Protein AF-0000000078791610 (afdb_homodimer)

Solvent-accessible surface area (backbone atoms only — not comparable to full-atom values): 11274 Å² total; per-residue (Å²): 86,74,44,76,53,47,59,89,43,44,63,82,65,31,39,58,53,33,16,40,38,37,37,31,48,94,89,34,65,58,31,56,65,41,44,64,51,52,46,52,49,27,61,30,86,87,28,42,87,61,41,44,36,33,31,35,42,50,89,80,24,53,66,55,35,56,64,69,62,61,79,55,70,22,26,34,38,34,20,51,55,53,38,69,53,36,37,44,47,48,73,70,57,62,69,63,52,48,53,56,53,49,59,74,72,106,86,73,43,78,54,48,62,90,43,45,62,82,66,30,38,58,53,33,16,39,38,39,36,30,47,92,89,36,65,58,30,56,65,41,45,62,50,53,46,51,48,27,60,31,85,88,28,43,86,60,40,44,38,32,32,36,41,50,88,80,24,52,65,54,35,58,64,69,62,60,81,57,70,21,27,34,38,33,21,51,55,53,38,70,52,34,37,43,47,46,72,72,58,63,70,64,51,48,55,57,53,48,59,74,72,105

Structure (mmCIF, N/CA/C/O backbone):
data_AF-0000000078791610-model_v1
#
loop_
_entity.id
_entity.type
_entity.pdbx_description
1 polymer Thioredoxin
#
loop_
_atom_site.group_PDB
_atom_site.id
_atom_site.type_symbol
_atom_site.label_atom_id
_atom_site.label_alt_id
_atom_site.label_comp_id
_atom_site.label_asym_id
_atom_site.label_entity_id
_atom_site.label_seq_id
_atom_site.pdbx_PDB_ins_code
_atom_site.Cartn_x
_atom_site.Cartn_y
_atom_site.Cartn_z
_atom_site.occupancy
_atom_site.B_iso_or_equiv
_atom_site.auth_seq_id
_atom_site.auth_comp_id
_atom_site.auth_asym_id
_atom_site.auth_atom_id
_atom_site.pdbx_PDB_model_num
ATOM 1 N N . MET A 1 1 ? 1.712 18.172 14.32 1 88.25 1 MET A N 1
ATOM 2 C CA . MET A 1 1 ? 0.611 18.828 13.617 1 88.25 1 MET A CA 1
ATOM 3 C C . MET A 1 1 ? 0.368 18.156 12.266 1 88.25 1 MET A C 1
ATOM 5 O O . MET A 1 1 ? 1.305 17.672 11.633 1 88.25 1 MET A O 1
ATOM 9 N N . ILE A 1 2 ? -0.964 18.047 11.906 1 97.38 2 ILE A N 1
ATOM 10 C CA . ILE A 1 2 ? -1.331 17.5 10.609 1 97.38 2 ILE A CA 1
ATOM 11 C C . ILE A 1 2 ? -1.845 18.625 9.703 1 97.38 2 ILE A C 1
ATOM 13 O O . ILE A 1 2 ? -2.828 19.297 10.031 1 97.38 2 ILE A O 1
ATOM 17 N N . LYS A 1 3 ? -1.202 18.891 8.609 1 98 3 LYS A N 1
ATOM 18 C CA . LYS A 1 3 ? -1.559 19.969 7.684 1 98 3 LYS A CA 1
ATOM 19 C C . LYS A 1 3 ? -2.498 19.453 6.59 1 98 3 LYS A C 1
ATOM 21 O O . LYS A 1 3 ? -2.193 18.484 5.906 1 98 3 LYS A O 1
ATOM 26 N N . GLU A 1 4 ? -3.592 20.141 6.438 1 98.25 4 GLU A N 1
ATOM 27 C CA . GLU A 1 4 ? -4.445 19.828 5.289 1 98.25 4 GLU A CA 1
ATOM 28 C C . GLU A 1 4 ? -3.871 20.422 4.004 1 98.25 4 GLU A C 1
ATOM 30 O O . GLU A 1 4 ? -3.506 21.594 3.965 1 98.25 4 GLU A O 1
ATOM 35 N N . ILE A 1 5 ? -3.816 19.625 3.006 1 98.62 5 ILE A N 1
ATOM 36 C CA . ILE A 1 5 ? -3.307 20.094 1.721 1 98.62 5 ILE A CA 1
ATOM 37 C C . ILE A 1 5 ? -4.305 19.766 0.616 1 98.62 5 ILE A C 1
ATOM 39 O O . ILE A 1 5 ? -5.34 19.141 0.873 1 98.62 5 ILE A O 1
ATOM 43 N N . HIS A 1 6 ? -3.988 20.234 -0.658 1 98.62 6 HIS A N 1
ATOM 44 C CA . HIS A 1 6 ? -4.836 20 -1.822 1 98.62 6 HIS A CA 1
ATOM 45 C C . HIS A 1 6 ? -4.02 19.453 -2.994 1 98.62 6 HIS A C 1
ATOM 47 O O . HIS A 1 6 ? -2.789 19.438 -2.941 1 98.62 6 HIS A O 1
ATOM 53 N N . ASP A 1 7 ? -4.723 19.078 -4.004 1 98.5 7 ASP A N 1
ATOM 54 C CA . ASP A 1 7 ? -4.102 18.422 -5.145 1 98.5 7 ASP A CA 1
ATOM 55 C C . ASP A 1 7 ? -2.871 19.188 -5.621 1 98.5 7 ASP A C 1
ATOM 57 O O . ASP A 1 7 ? -1.815 18.594 -5.859 1 98.5 7 ASP A O 1
ATOM 61 N N . GLN A 1 8 ? -2.965 20.422 -5.582 1 98.06 8 GLN A N 1
ATOM 62 C CA . GLN A 1 8 ? -1.914 21.25 -6.184 1 98.06 8 GLN A CA 1
ATOM 63 C C . GLN A 1 8 ? -0.701 21.344 -5.266 1 98.06 8 GLN A C 1
ATOM 65 O O . GLN A 1 8 ? 0.385 21.734 -5.699 1 98.06 8 GLN A O 1
ATOM 70 N N . ASP A 1 9 ? -0.869 21.031 -4.027 1 98.44 9 ASP A N 1
ATOM 71 C CA . ASP A 1 9 ? 0.194 21.156 -3.037 1 98.44 9 ASP A CA 1
ATOM 72 C C . ASP A 1 9 ? 0.947 19.844 -2.859 1 98.44 9 ASP A C 1
ATOM 74 O O . ASP A 1 9 ? 2.002 19.797 -2.221 1 98.44 9 ASP A O 1
ATOM 78 N N . PHE A 1 10 ? 0.503 18.812 -3.402 1 98.56 10 PHE A N 1
ATOM 79 C CA . PHE A 1 10 ? 0.894 17.453 -3.025 1 98.56 10 PHE A CA 1
ATOM 80 C C . PHE A 1 10 ? 2.395 17.266 -3.197 1 98.56 10 PHE A C 1
ATOM 82 O O . PHE A 1 10 ? 3.09 16.891 -2.25 1 98.56 10 PHE A O 1
ATOM 89 N N . ALA A 1 11 ? 2.902 17.484 -4.363 1 97.75 11 ALA A N 1
ATOM 90 C CA . ALA A 1 11 ? 4.32 17.266 -4.641 1 97.75 11 ALA A CA 1
ATOM 91 C C . ALA A 1 11 ? 5.191 18.125 -3.729 1 97.75 11 ALA A C 1
ATOM 93 O O . ALA A 1 11 ? 6.145 17.641 -3.123 1 97.75 11 ALA A O 1
ATOM 94 N N . LYS A 1 12 ? 4.863 19.344 -3.605 1 98.19 12 LYS A N 1
ATOM 95 C CA . LYS A 1 12 ? 5.613 20.281 -2.783 1 98.19 12 LYS A CA 1
ATOM 96 C C . LYS A 1 12 ? 5.688 19.812 -1.335 1 98.19 12 LYS A C 1
ATOM 98 O O . LYS A 1 12 ? 6.738 19.922 -0.698 1 98.19 12 LYS A O 1
ATOM 103 N N . GLU A 1 13 ? 4.594 19.188 -0.89 1 98.38 13 GLU A N 1
ATOM 104 C CA . GLU A 1 13 ? 4.488 18.859 0.527 1 98.38 13 GLU A CA 1
ATOM 105 C C . GLU A 1 13 ? 5.043 17.469 0.811 1 98.38 13 GLU A C 1
ATOM 107 O O . GLU A 1 13 ? 5.32 17.125 1.963 1 98.38 13 GLU A O 1
ATOM 112 N N . THR A 1 14 ? 5.25 16.609 -0.24 1 98.38 14 THR A N 1
ATOM 113 C CA . THR A 1 14 ? 5.484 15.211 0.077 1 98.38 14 THR A CA 1
ATOM 114 C C . THR A 1 14 ? 6.734 14.695 -0.634 1 98.38 14 THR A C 1
ATOM 116 O O . THR A 1 14 ? 7.145 13.555 -0.428 1 98.38 14 THR A O 1
ATOM 119 N N . ASP A 1 15 ? 7.422 15.555 -1.375 1 97.81 15 ASP A N 1
ATOM 120 C CA . ASP A 1 15 ? 8.477 15.023 -2.234 1 97.81 15 ASP A CA 1
ATOM 121 C C . ASP A 1 15 ? 9.844 15.172 -1.576 1 97.81 15 ASP A C 1
ATOM 123 O O . ASP A 1 15 ? 10.859 14.773 -2.154 1 97.81 15 ASP A O 1
ATOM 127 N N . THR A 1 16 ? 9.953 15.758 -0.351 1 97.69 16 THR A N 1
ATOM 128 C CA . THR A 1 16 ? 11.203 15.875 0.39 1 97.69 16 THR A CA 1
ATOM 129 C C . THR A 1 16 ? 11.039 15.359 1.816 1 97.69 16 THR A C 1
ATOM 131 O O . THR A 1 16 ? 10.023 15.617 2.461 1 97.69 16 THR A O 1
ATOM 134 N N . GLY A 1 17 ? 12.039 14.594 2.213 1 97.69 17 GLY A N 1
ATOM 135 C CA . GLY A 1 17 ? 11.945 14.055 3.562 1 97.69 17 GLY A CA 1
ATOM 136 C C . GLY A 1 17 ? 10.93 12.938 3.695 1 97.69 17 GLY A C 1
ATOM 137 O O . GLY A 1 17 ? 10.695 12.188 2.744 1 97.69 17 GLY A O 1
ATOM 138 N N . ILE A 1 18 ? 10.461 12.719 4.918 1 98.06 18 ILE A N 1
ATOM 139 C CA . ILE A 1 18 ? 9.445 11.703 5.176 1 98.06 18 ILE A CA 1
ATOM 140 C C . ILE A 1 18 ? 8.086 12.375 5.352 1 98.06 18 ILE A C 1
ATOM 142 O O . ILE A 1 18 ? 7.961 13.367 6.066 1 98.06 18 ILE A O 1
ATOM 146 N N . ALA A 1 19 ? 7.133 11.859 4.609 1 98.62 19 ALA A N 1
ATOM 147 C CA . ALA A 1 19 ? 5.777 12.391 4.73 1 98.62 19 ALA A CA 1
ATOM 148 C C . ALA A 1 19 ? 4.766 11.266 4.957 1 98.62 19 ALA A C 1
ATOM 150 O O . ALA A 1 19 ? 4.867 10.195 4.355 1 98.62 19 ALA A O 1
ATOM 151 N N . VAL A 1 20 ? 3.873 11.508 5.84 1 98.69 20 VAL A N 1
ATOM 152 C CA . VAL A 1 20 ? 2.67 10.695 5.984 1 98.69 20 VAL A CA 1
ATOM 153 C C . VAL A 1 20 ? 1.475 11.43 5.383 1 98.69 20 VAL A C 1
ATOM 155 O O . VAL A 1 20 ? 1.188 12.57 5.75 1 98.69 20 VAL A O 1
ATOM 158 N N . VAL A 1 21 ? 0.837 10.766 4.43 1 98.69 21 VAL A N 1
ATOM 159 C CA . VAL A 1 21 ? -0.353 11.32 3.791 1 98.69 21 VAL A CA 1
ATOM 160 C C . VAL A 1 21 ? -1.589 10.547 4.246 1 98.69 21 VAL A C 1
ATOM 162 O O . VAL A 1 21 ? -1.66 9.328 4.082 1 98.69 21 VAL A O 1
ATOM 165 N N . ASP A 1 22 ? -2.502 11.273 4.793 1 98.81 22 ASP A N 1
ATOM 166 C CA . ASP A 1 22 ? -3.773 10.727 5.262 1 98.81 22 ASP A CA 1
ATOM 167 C C . ASP A 1 22 ? -4.902 11.047 4.285 1 98.81 22 ASP A C 1
ATOM 169 O O . ASP A 1 22 ? -5.375 12.188 4.23 1 98.81 22 ASP A O 1
ATOM 173 N N . PHE A 1 23 ? -5.289 10.086 3.479 1 98.75 23 PHE A N 1
ATOM 174 C CA . PHE A 1 23 ? -6.488 10.227 2.66 1 98.75 23 PHE A CA 1
ATOM 175 C C . PHE A 1 23 ? -7.742 9.945 3.484 1 98.75 23 PHE A C 1
ATOM 177 O O . PHE A 1 23 ? -7.934 8.828 3.973 1 98.75 23 PHE A O 1
ATOM 184 N N . ARG A 1 24 ? -8.57 10.969 3.553 1 98.44 24 ARG A N 1
ATOM 185 C CA . ARG A 1 24 ? -9.656 10.891 4.523 1 98.44 24 ARG A CA 1
ATOM 186 C C . ARG A 1 24 ? -10.898 11.609 4.012 1 98.44 24 ARG A C 1
ATOM 188 O O . ARG A 1 24 ? -10.898 12.148 2.898 1 98.44 24 ARG A O 1
ATOM 195 N N . ALA A 1 25 ? -11.938 11.461 4.777 1 98.44 25 ALA A N 1
ATOM 196 C CA . ALA A 1 25 ? -13.172 12.227 4.609 1 98.44 25 ALA A CA 1
ATOM 197 C C . ALA A 1 25 ? -13.828 12.5 5.957 1 98.44 25 ALA A C 1
ATOM 199 O O . ALA A 1 25 ? -13.648 11.742 6.914 1 98.44 25 ALA A O 1
ATOM 200 N N . ASP A 1 26 ? -14.617 13.555 5.992 1 96 26 ASP A N 1
ATOM 201 C CA . ASP A 1 26 ? -15.266 13.93 7.246 1 96 26 ASP A CA 1
ATOM 202 C C . ASP A 1 26 ? -16.344 12.922 7.641 1 96 26 ASP A C 1
ATOM 204 O O . ASP A 1 26 ? -16.609 12.727 8.828 1 96 26 ASP A O 1
ATOM 208 N N . TRP A 1 27 ? -16.953 12.297 6.695 1 97.19 27 TRP A N 1
ATOM 209 C CA . TRP A 1 27 ? -18.078 11.398 6.91 1 97.19 27 TRP A CA 1
ATOM 210 C C . TRP A 1 27 ? -17.594 9.969 7.164 1 97.19 27 TRP A C 1
ATOM 212 O O . TRP A 1 27 ? -18.391 9.031 7.16 1 97.19 27 TRP A O 1
ATOM 222 N N . CYS A 1 28 ? -16.406 9.789 7.402 1 97.5 28 CYS A N 1
ATOM 223 C CA . CYS A 1 28 ? -15.844 8.453 7.543 1 97.5 28 CYS A CA 1
ATOM 224 C C . CYS A 1 28 ? -15.461 8.172 8.992 1 97.5 28 CYS A C 1
ATOM 226 O O . CYS A 1 28 ? -14.438 8.664 9.477 1 97.5 28 CYS A O 1
ATOM 228 N N . PRO A 1 29 ? -16.109 7.336 9.742 1 97.56 29 PRO A N 1
ATOM 229 C CA . PRO A 1 29 ? -15.852 7.062 11.156 1 97.56 29 PRO A CA 1
ATOM 230 C C . PRO A 1 29 ? -14.461 6.488 11.406 1 97.56 29 PRO A C 1
ATOM 232 O O . PRO A 1 29 ? -13.75 6.957 12.297 1 97.56 29 PRO A O 1
ATOM 235 N N . PRO A 1 30 ? -14.07 5.461 10.625 1 97.56 30 PRO A N 1
ATOM 236 C CA . PRO A 1 30 ? -12.695 4.992 10.852 1 97.56 30 PRO A CA 1
ATOM 237 C C . PRO A 1 30 ? -11.664 6.098 10.656 1 97.56 30 PRO A C 1
ATOM 239 O O . PRO A 1 30 ? -10.625 6.102 11.328 1 97.56 30 PRO A O 1
ATOM 242 N N . CYS A 1 31 ? -11.844 6.957 9.703 1 98.31 31 CYS A N 1
ATOM 243 C CA . CYS A 1 31 ? -10.953 8.102 9.555 1 98.31 31 CYS A CA 1
ATOM 244 C C . CYS A 1 31 ? -10.875 8.906 10.852 1 98.31 31 CYS A C 1
ATOM 246 O O . CYS A 1 31 ? -9.789 9.305 11.273 1 98.31 31 CYS A O 1
ATOM 248 N N . ARG A 1 32 ? -11.977 9.102 11.375 1 97.44 32 ARG A N 1
ATOM 249 C CA . ARG A 1 32 ? -12.016 9.859 12.617 1 97.44 32 ARG A CA 1
ATOM 250 C C . ARG A 1 32 ? -11.312 9.102 13.742 1 97.44 32 ARG A C 1
ATOM 252 O O . ARG A 1 32 ? -10.688 9.719 14.617 1 97.44 32 ARG A O 1
ATOM 259 N N . MET A 1 33 ? -11.453 7.773 13.727 1 97.31 33 MET A N 1
ATOM 260 C CA . MET A 1 33 ? -10.758 6.941 14.703 1 97.31 33 MET A CA 1
ATOM 261 C C . MET A 1 33 ? -9.25 7.133 14.609 1 97.31 33 MET A C 1
ATOM 263 O O . MET A 1 33 ? -8.539 7.051 15.617 1 97.31 33 MET A O 1
ATOM 267 N N . MET A 1 34 ? -8.773 7.434 13.445 1 98.19 34 MET A N 1
ATOM 268 C CA . MET A 1 34 ? -7.34 7.562 13.219 1 98.19 34 MET A CA 1
ATOM 269 C C . MET A 1 34 ? -6.848 8.945 13.625 1 98.19 34 MET A C 1
ATOM 271 O O . MET A 1 34 ? -5.652 9.148 13.844 1 98.19 34 MET A O 1
ATOM 275 N N . ASP A 1 35 ? -7.734 9.914 13.75 1 98.06 35 ASP A N 1
ATOM 276 C CA . ASP A 1 35 ? -7.355 11.297 14.008 1 98.06 35 ASP A CA 1
ATOM 277 C C . ASP A 1 35 ? -6.469 11.406 15.25 1 98.06 35 ASP A C 1
ATOM 279 O O . ASP A 1 35 ? -5.363 11.953 15.18 1 98.06 35 ASP A O 1
ATOM 283 N N . PRO A 1 36 ? -6.973 10.883 16.375 1 97.94 36 PRO A N 1
ATOM 284 C CA . PRO A 1 36 ? -6.141 11.023 17.562 1 97.94 36 PRO A CA 1
ATOM 285 C C . PRO A 1 36 ? -4.82 10.266 17.453 1 97.94 36 PRO A C 1
ATOM 287 O O . PRO A 1 36 ? -3.811 10.688 18.031 1 97.94 36 PRO A O 1
ATOM 290 N N . ILE A 1 37 ? -4.715 9.18 16.75 1 98.25 37 ILE A N 1
ATOM 291 C CA . ILE A 1 37 ? -3.502 8.398 16.562 1 98.25 37 ILE A CA 1
ATOM 292 C C . ILE A 1 37 ? -2.484 9.203 15.758 1 98.25 37 ILE A C 1
ATOM 294 O O . ILE A 1 37 ? -1.335 9.359 16.172 1 98.25 37 ILE A O 1
ATOM 298 N N . LEU A 1 38 ? -2.941 9.758 14.672 1 98.62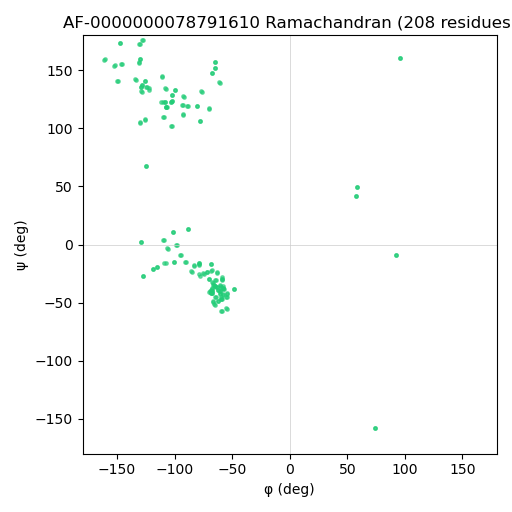 38 LEU A N 1
ATOM 299 C CA . LEU A 1 38 ? -2.043 10.539 13.82 1 98.62 38 LEU A CA 1
ATOM 300 C C . LEU A 1 38 ? -1.597 11.812 14.531 1 98.62 38 LEU A C 1
ATOM 302 O O . LEU A 1 38 ? -0.446 12.234 14.391 1 98.62 38 LEU A O 1
ATOM 306 N N . LYS A 1 39 ? -2.551 12.414 15.273 1 98.38 39 LYS A N 1
ATOM 307 C CA . LYS A 1 39 ? -2.182 13.594 16.062 1 98.38 39 LYS A CA 1
ATOM 308 C C . LYS A 1 39 ? -1.087 13.266 17.062 1 98.38 39 LYS A C 1
ATOM 310 O O . LYS A 1 39 ? -0.092 13.984 17.172 1 98.38 39 LYS A O 1
ATOM 315 N N . SER A 1 40 ? -1.289 12.18 17.75 1 98.31 40 SER A N 1
ATOM 316 C CA . SER A 1 40 ? -0.306 11.758 18.734 1 98.31 40 SER A CA 1
ATOM 317 C C . SER A 1 40 ? 1.054 11.5 18.094 1 98.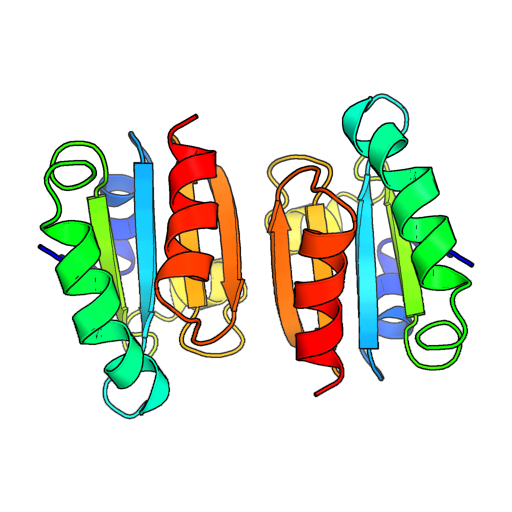31 40 SER A C 1
ATOM 319 O O . SER A 1 40 ? 2.084 11.922 18.625 1 98.31 40 SER A O 1
ATOM 321 N N . LEU A 1 41 ? 1.142 10.883 16.969 1 98.19 41 LEU A N 1
ATOM 322 C CA . LEU A 1 41 ? 2.387 10.594 16.266 1 98.19 41 LEU A CA 1
ATOM 323 C C . LEU A 1 41 ? 3.027 11.883 15.75 1 98.19 41 LEU A C 1
ATOM 325 O O . LEU A 1 41 ? 4.242 12.055 15.852 1 98.19 41 LEU A O 1
ATOM 329 N N . SER A 1 42 ? 2.197 12.781 15.242 1 98.44 42 SER A N 1
ATOM 330 C CA . SER A 1 42 ? 2.713 14.023 14.672 1 98.44 42 SER A CA 1
ATOM 331 C C . SER A 1 42 ? 3.326 14.914 15.742 1 98.44 42 SER A C 1
ATOM 333 O O . SER A 1 42 ? 4.164 15.766 15.445 1 98.44 42 SER A O 1
ATOM 335 N N . GLU A 1 43 ? 2.92 14.695 16.953 1 98.12 43 GLU A N 1
ATOM 336 C CA . GLU A 1 43 ? 3.393 15.539 18.047 1 98.12 43 GLU A CA 1
ATOM 337 C C . GLU A 1 43 ? 4.504 14.844 18.828 1 98.12 43 GLU A C 1
ATOM 339 O O . GLU A 1 43 ? 5.18 15.477 19.656 1 98.12 43 GLU A O 1
ATOM 344 N N . ASP A 1 44 ? 4.641 13.594 18.625 1 97.56 44 ASP A N 1
ATOM 345 C CA . ASP A 1 44 ? 5.66 12.812 19.312 1 97.56 44 ASP A CA 1
ATOM 346 C C . ASP A 1 44 ? 7.062 13.328 19 1 97.56 44 ASP A C 1
ATOM 348 O O . ASP A 1 44 ? 7.375 13.609 17.844 1 97.56 44 ASP A O 1
ATOM 352 N N . ALA A 1 45 ? 7.969 13.406 19.938 1 96.75 45 ALA A N 1
ATOM 353 C CA . ALA A 1 45 ? 9.312 13.969 19.812 1 96.75 45 ALA A CA 1
ATOM 354 C C . ALA A 1 45 ? 10.141 13.172 18.812 1 96.75 45 ALA A C 1
ATOM 356 O O . ALA A 1 45 ? 11.039 13.719 18.172 1 96.75 45 ALA A O 1
ATOM 357 N N . ASN A 1 46 ? 9.789 11.969 18.625 1 96 46 ASN A N 1
ATOM 358 C CA . ASN A 1 46 ? 10.531 11.102 17.719 1 96 46 ASN A CA 1
ATOM 359 C C . ASN A 1 46 ? 10.18 11.383 16.266 1 96 46 ASN A C 1
ATOM 361 O O . ASN A 1 46 ? 10.914 11 15.352 1 96 46 ASN A O 1
ATOM 365 N N . TYR A 1 47 ? 9.039 12.094 16.047 1 97.38 47 TYR A N 1
ATOM 366 C CA . TYR A 1 47 ? 8.555 12.195 14.672 1 97.38 47 TYR A CA 1
ATOM 367 C C . TYR A 1 47 ? 8.312 13.656 14.289 1 97.38 47 TYR A C 1
ATOM 369 O O . TYR A 1 47 ? 8.438 14.023 13.117 1 97.38 47 TYR A O 1
ATOM 377 N N . LYS A 1 48 ? 8.031 14.492 15.242 1 96.81 48 LYS A N 1
ATOM 378 C CA . LYS A 1 48 ? 7.516 15.836 15.008 1 96.81 48 LYS A CA 1
ATOM 379 C C . LYS A 1 48 ? 8.477 16.656 14.148 1 96.81 48 LYS A C 1
ATOM 381 O O . LYS A 1 48 ? 8.039 17.453 13.32 1 96.81 48 LYS A O 1
ATOM 386 N N . ASP A 1 49 ? 9.719 16.391 14.188 1 96.56 49 ASP A N 1
ATOM 387 C CA . ASP A 1 49 ? 10.68 17.188 13.422 1 96.56 49 ASP A CA 1
ATOM 388 C C . ASP A 1 49 ? 11.258 16.375 12.266 1 96.56 49 ASP A C 1
ATOM 390 O O . ASP A 1 49 ? 12.109 16.859 11.523 1 96.56 49 ASP A O 1
ATOM 394 N N . 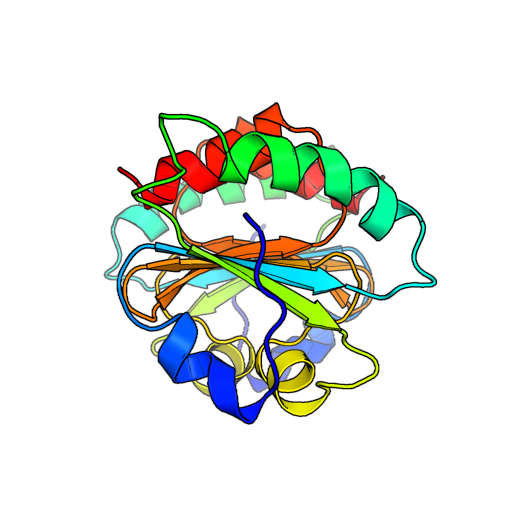LYS A 1 50 ? 10.805 15.195 12.078 1 97.38 50 LYS A N 1
ATOM 395 C CA . LYS A 1 50 ? 11.391 14.297 11.094 1 97.38 50 LYS A CA 1
ATOM 396 C C . LYS A 1 50 ? 10.375 13.914 10.023 1 97.38 50 LYS A C 1
ATOM 398 O O . LYS A 1 50 ? 10.75 13.492 8.93 1 97.38 50 LYS A O 1
ATOM 403 N N . VAL A 1 51 ? 9.117 14.086 10.438 1 98.38 51 VAL A N 1
ATOM 404 C CA . VAL A 1 51 ? 8.062 13.586 9.555 1 98.38 51 VAL A CA 1
ATOM 405 C C . VAL A 1 51 ? 7.035 14.688 9.305 1 98.38 51 VAL A C 1
ATOM 407 O O . VAL A 1 51 ? 6.59 15.352 10.25 1 98.38 51 VAL A O 1
ATOM 410 N N . ASN A 1 52 ? 6.684 14.898 8.039 1 98.62 52 ASN A N 1
ATOM 411 C CA . ASN A 1 52 ? 5.609 15.812 7.664 1 98.62 52 ASN A CA 1
ATOM 412 C C . ASN A 1 52 ? 4.273 15.078 7.547 1 98.62 52 ASN A C 1
ATOM 414 O O . ASN A 1 52 ? 4.105 14.219 6.684 1 98.62 52 ASN A O 1
ATOM 418 N N . PHE A 1 53 ? 3.396 15.391 8.453 1 98.81 53 PHE A N 1
ATOM 419 C CA . PHE A 1 53 ? 2.061 14.812 8.414 1 98.81 53 PHE A CA 1
ATOM 420 C C . PHE A 1 53 ? 1.092 15.727 7.672 1 98.81 53 PHE A C 1
ATOM 422 O O . PHE A 1 53 ? 0.894 16.875 8.062 1 98.81 53 PHE A O 1
ATOM 429 N N . VAL A 1 54 ? 0.512 15.156 6.578 1 98.88 54 VAL A N 1
ATOM 430 C CA . VAL A 1 54 ? -0.46 15.93 5.816 1 98.88 54 VAL A CA 1
ATOM 431 C C . VAL A 1 54 ? -1.727 15.109 5.598 1 98.88 54 VAL A C 1
ATOM 433 O O . VAL A 1 54 ? -1.715 13.883 5.766 1 98.88 54 VAL A O 1
ATOM 436 N N . SER A 1 55 ? -2.791 15.781 5.32 1 98.75 55 SER A N 1
ATOM 437 C CA . SER A 1 55 ? -4.059 15.109 5.055 1 98.75 55 SER A CA 1
ATOM 438 C C . SER A 1 55 ? -4.742 15.68 3.816 1 98.75 55 SER A C 1
ATOM 440 O O . SER A 1 55 ? -4.59 16.859 3.51 1 98.75 55 SER A O 1
ATOM 442 N N . LEU A 1 56 ? -5.344 14.82 3.07 1 98.62 56 LEU A N 1
ATOM 443 C CA . LEU A 1 56 ? -6.164 15.164 1.916 1 98.62 56 LEU A CA 1
ATOM 444 C C . LEU A 1 56 ? -7.582 14.625 2.074 1 98.62 56 LEU A C 1
ATOM 446 O O . LEU A 1 56 ? -7.766 13.461 2.453 1 98.62 56 LEU A O 1
ATOM 450 N N . ASN A 1 57 ? -8.586 15.484 1.795 1 98.69 57 ASN A N 1
ATOM 451 C CA . ASN A 1 57 ? -9.977 15.039 1.731 1 98.69 57 ASN A CA 1
ATOM 452 C C . ASN A 1 57 ? -10.344 14.555 0.333 1 98.69 57 ASN A C 1
ATOM 454 O O . ASN A 1 57 ? -10.297 15.328 -0.628 1 98.69 57 ASN A O 1
ATOM 458 N N . VAL A 1 58 ? -10.719 13.297 0.286 1 98.12 58 VAL A N 1
ATOM 459 C CA . VAL A 1 58 ? -10.914 12.672 -1.02 1 98.12 58 VAL A CA 1
ATOM 460 C C . VAL A 1 58 ? -12.125 13.281 -1.715 1 98.12 58 VAL A C 1
ATOM 462 O O . VAL A 1 58 ? -12.281 13.156 -2.932 1 98.12 58 VAL A O 1
ATOM 465 N N . ASP A 1 59 ? -13.016 13.984 -0.981 1 97.94 59 ASP A N 1
ATOM 466 C CA . ASP A 1 59 ? -14.156 14.664 -1.583 1 97.94 59 ASP A CA 1
ATOM 467 C C . ASP A 1 59 ? -13.711 15.898 -2.365 1 97.94 59 ASP A C 1
ATOM 469 O O . ASP A 1 59 ? -14.391 16.328 -3.303 1 97.94 59 ASP A O 1
ATOM 473 N N . ASN A 1 60 ? -12.594 16.438 -2.0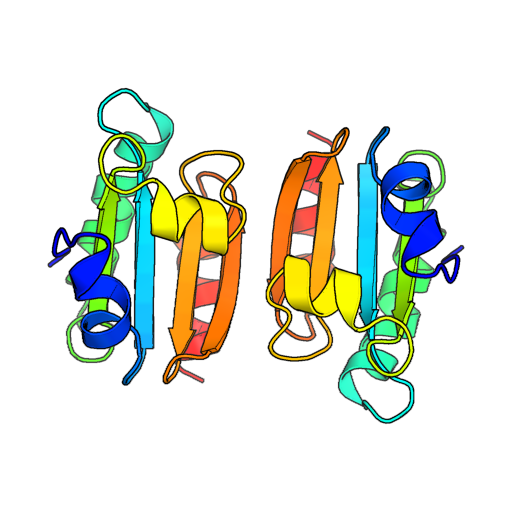41 1 97.69 60 ASN A N 1
ATOM 474 C CA . ASN A 1 60 ? -12.141 17.688 -2.617 1 97.69 60 ASN A CA 1
ATOM 475 C C . ASN A 1 60 ? -10.875 17.5 -3.455 1 97.69 60 ASN A C 1
ATOM 477 O O . ASN A 1 60 ? -10.492 18.391 -4.223 1 97.69 60 ASN A O 1
ATOM 481 N N . ASP A 1 61 ? -10.18 16.453 -3.266 1 97.94 61 ASP A N 1
ATOM 482 C CA . ASP A 1 61 ? -8.883 16.203 -3.9 1 97.94 61 ASP A CA 1
ATOM 483 C C . ASP A 1 61 ? -8.883 14.875 -4.645 1 97.94 61 ASP A C 1
ATOM 485 O O . ASP A 1 61 ? -8.078 13.984 -4.336 1 97.94 61 ASP A O 1
ATOM 489 N N . LYS A 1 62 ? -9.648 14.719 -5.738 1 97.31 62 LYS A N 1
ATOM 490 C CA . LYS A 1 62 ? -9.914 13.477 -6.453 1 97.31 62 LYS A CA 1
ATOM 491 C C . LYS A 1 62 ? -8.734 13.086 -7.34 1 97.31 62 LYS A C 1
ATOM 493 O O . LYS A 1 62 ? -8.508 11.906 -7.598 1 97.31 62 LYS A O 1
ATOM 498 N N . GLU A 1 63 ? -7.996 14.117 -7.754 1 97.88 63 GLU A N 1
ATOM 499 C CA . GLU A 1 63 ? -6.902 13.844 -8.68 1 97.88 63 GLU A CA 1
ATOM 500 C C . GLU A 1 63 ? -5.824 12.984 -8.023 1 97.88 63 GLU A C 1
ATOM 502 O O . GLU A 1 63 ? -5.445 11.938 -8.547 1 97.88 63 GLU A O 1
ATOM 507 N N . ILE A 1 64 ? -5.352 13.398 -6.883 1 97.06 64 ILE A N 1
ATOM 508 C CA . ILE A 1 64 ? -4.293 12.68 -6.18 1 97.06 64 ILE A CA 1
ATOM 509 C C . ILE A 1 64 ? -4.816 11.328 -5.691 1 97.06 64 ILE A C 1
ATOM 511 O O . ILE A 1 64 ? -4.113 10.32 -5.758 1 97.06 64 ILE A O 1
ATOM 515 N N . ALA A 1 65 ? -6.086 11.289 -5.195 1 96.56 65 ALA A N 1
ATOM 516 C CA . ALA A 1 65 ? -6.684 10.031 -4.758 1 96.56 65 ALA A CA 1
ATOM 517 C C . ALA A 1 65 ? -6.711 9.008 -5.895 1 96.56 65 ALA A C 1
ATOM 519 O O . ALA A 1 65 ? -6.391 7.84 -5.695 1 96.56 65 ALA A O 1
ATOM 520 N N . SER A 1 66 ? -7.078 9.484 -7.078 1 95.12 66 SER A N 1
ATOM 521 C CA . SER A 1 66 ? -7.129 8.625 -8.25 1 95.12 66 SER A CA 1
ATOM 522 C C . SER A 1 66 ? -5.73 8.172 -8.664 1 95.12 66 SER A C 1
ATOM 524 O O . SER A 1 66 ? -5.52 7 -8.984 1 95.12 66 SER A O 1
ATOM 526 N N . GLN A 1 67 ? -4.809 9.094 -8.617 1 93.88 67 GLN A N 1
ATOM 527 C CA . GLN A 1 67 ? -3.432 8.805 -9.008 1 93.88 67 GLN A CA 1
ATOM 528 C C . GLN A 1 67 ? -2.854 7.656 -8.188 1 93.88 67 GLN A C 1
ATOM 530 O O . GLN A 1 67 ? -2.127 6.809 -8.711 1 93.88 67 GLN A O 1
ATOM 535 N N . PHE A 1 68 ? -3.176 7.598 -6.93 1 94 68 PHE A N 1
ATOM 536 C CA . PHE A 1 68 ? -2.592 6.598 -6.043 1 94 68 PHE A CA 1
ATOM 537 C C . PHE A 1 68 ? -3.566 5.453 -5.805 1 94 68 PHE A C 1
ATOM 539 O O . PHE A 1 68 ? -3.369 4.641 -4.898 1 94 68 PHE A O 1
ATOM 546 N N . GLN A 1 69 ? -4.621 5.43 -6.555 1 90.75 69 GLN A N 1
ATOM 547 C CA . GLN A 1 69 ? -5.574 4.328 -6.539 1 90.75 69 GLN A CA 1
ATOM 548 C C . GLN A 1 69 ? -6.156 4.121 -5.141 1 90.75 69 GLN A C 1
ATOM 550 O O . GLN A 1 69 ? -6.207 2.996 -4.641 1 90.75 69 GLN A O 1
ATOM 555 N N . VAL A 1 70 ? -6.605 5.215 -4.594 1 94.19 70 VAL A N 1
ATOM 556 C CA . VAL A 1 70 ? -7.273 5.141 -3.299 1 94.19 70 VAL A CA 1
ATOM 557 C C . VAL A 1 70 ? -8.703 4.625 -3.482 1 94.19 70 VAL A C 1
ATOM 559 O O . VAL A 1 70 ? -9.57 5.348 -3.98 1 94.19 70 VAL A O 1
ATOM 562 N N . GLN A 1 71 ? -8.953 3.398 -3.107 1 91.31 71 GLN A N 1
ATOM 563 C CA . GLN A 1 71 ? -10.234 2.744 -3.357 1 91.31 71 GLN A CA 1
ATOM 564 C C . GLN A 1 71 ? -11.055 2.633 -2.076 1 91.31 71 GLN A C 1
ATOM 566 O O . GLN A 1 71 ? -12.211 2.197 -2.107 1 91.31 71 GLN A O 1
ATOM 571 N N . GLY A 1 72 ? -10.508 3.033 -1.007 1 93.19 72 GLY A N 1
ATOM 572 C CA . GLY A 1 72 ? -11.133 3.08 0.307 1 93.19 72 GLY A CA 1
ATOM 573 C C . GLY A 1 72 ? -10.422 4.008 1.271 1 93.19 72 GLY A C 1
ATOM 574 O O . GLY A 1 72 ? -9.258 4.371 1.053 1 93.19 72 GLY A O 1
ATOM 575 N N . ILE A 1 73 ? -11.133 4.414 2.277 1 96.25 73 ILE A N 1
ATOM 576 C CA . ILE A 1 73 ? -10.516 5.285 3.273 1 96.25 73 ILE A CA 1
ATOM 577 C C . ILE A 1 73 ? -10.805 4.754 4.676 1 96.25 73 ILE A C 1
ATOM 579 O O . ILE A 1 73 ? -11.805 4.066 4.891 1 96.25 73 ILE A O 1
ATOM 583 N N . PRO A 1 74 ? -9.969 5.117 5.609 1 98.06 74 PRO A N 1
ATOM 584 C CA . PRO A 1 74 ? -8.734 5.875 5.406 1 98.06 74 PRO A CA 1
ATOM 585 C C . PRO A 1 74 ? -7.676 5.09 4.633 1 98.06 74 PRO A C 1
ATOM 587 O O . PRO A 1 74 ? -7.66 3.855 4.684 1 98.06 74 PRO A O 1
ATOM 590 N N . THR A 1 75 ? -6.852 5.723 3.846 1 97.5 75 THR A N 1
ATOM 591 C CA . THR A 1 75 ? -5.625 5.238 3.215 1 97.5 75 THR A CA 1
ATOM 592 C C . THR A 1 75 ? -4.449 6.148 3.555 1 97.5 75 THR A C 1
ATOM 594 O O . THR A 1 75 ? -4.598 7.367 3.617 1 97.5 75 THR A O 1
ATOM 597 N N . PHE A 1 76 ? -3.328 5.543 3.781 1 97.75 76 PHE A N 1
ATOM 598 C CA . PHE A 1 76 ? -2.139 6.305 4.148 1 97.75 76 PHE A CA 1
ATOM 599 C C . PHE A 1 76 ? -0.989 6 3.195 1 97.75 76 PHE A C 1
ATOM 601 O O . PHE A 1 76 ? -0.744 4.84 2.857 1 97.75 76 PHE A O 1
ATOM 608 N N . LEU A 1 77 ? -0.351 7.035 2.812 1 97.19 77 LEU A N 1
ATOM 609 C CA . LEU A 1 77 ? 0.951 6.898 2.168 1 97.19 77 LEU A CA 1
ATOM 610 C C . LEU A 1 77 ? 2.068 7.359 3.096 1 97.19 77 LEU A C 1
ATOM 612 O O . LEU A 1 77 ? 1.928 8.367 3.793 1 97.19 77 LEU A O 1
ATOM 616 N N . ILE A 1 78 ? 3.098 6.582 3.17 1 96.69 78 ILE A N 1
ATOM 617 C CA . ILE A 1 78 ? 4.363 7.078 3.695 1 96.69 78 ILE A CA 1
ATOM 618 C C . ILE A 1 78 ? 5.367 7.242 2.557 1 96.69 78 ILE A C 1
ATOM 620 O O . ILE A 1 78 ? 5.641 6.293 1.819 1 96.69 78 ILE A O 1
ATOM 624 N N . LYS A 1 79 ? 5.77 8.438 2.383 1 96.81 79 LYS A N 1
ATOM 625 C CA . LYS A 1 79 ? 6.727 8.758 1.331 1 96.81 79 LYS A CA 1
ATOM 626 C C . LYS A 1 79 ? 8.078 9.156 1.921 1 96.81 79 LYS A C 1
ATOM 628 O O . LYS A 1 79 ? 8.141 9.773 2.99 1 96.81 79 LYS A O 1
ATOM 633 N N . LYS A 1 80 ? 9.133 8.812 1.289 1 96.5 80 LYS A N 1
ATOM 634 C CA . LYS A 1 80 ? 10.5 9.242 1.563 1 96.5 80 LYS A CA 1
ATOM 635 C C . LYS A 1 80 ? 11.156 9.828 0.312 1 96.5 80 LYS A C 1
ATOM 637 O O . LYS A 1 80 ? 11.398 9.102 -0.658 1 96.5 80 LYS A O 1
ATOM 642 N N . ASP A 1 81 ? 11.305 11.117 0.331 1 96.5 81 ASP A N 1
ATOM 643 C CA . ASP A 1 81 ? 11.914 11.828 -0.788 1 96.5 81 ASP A CA 1
ATOM 644 C C . ASP A 1 81 ? 11.156 11.562 -2.088 1 96.5 81 ASP A C 1
ATOM 646 O O . ASP A 1 81 ? 11.766 11.227 -3.107 1 96.5 81 ASP A O 1
ATOM 650 N N . GLY A 1 82 ? 9.867 11.578 -1.919 1 95.12 82 GLY A N 1
ATOM 651 C CA . GLY A 1 82 ? 9 11.531 -3.082 1 95.12 82 GLY A CA 1
ATOM 652 C C . GLY A 1 82 ? 8.586 10.117 -3.457 1 95.12 82 GLY A C 1
ATOM 653 O O . GLY A 1 82 ? 7.691 9.93 -4.285 1 95.12 82 GLY A O 1
ATOM 654 N N . GLN A 1 83 ? 9.195 9.094 -2.82 1 92.94 83 GLN A N 1
ATOM 655 C CA . GLN A 1 83 ? 8.891 7.703 -3.139 1 92.94 83 GLN A CA 1
ATOM 656 C C . GLN A 1 83 ? 7.926 7.105 -2.121 1 92.94 83 GLN A C 1
ATOM 658 O O . GLN A 1 83 ? 8.094 7.293 -0.914 1 92.94 83 GLN A O 1
ATOM 663 N N . VAL A 1 84 ? 6.914 6.43 -2.648 1 93.56 84 VAL A N 1
ATOM 664 C CA . VAL A 1 84 ? 6.008 5.715 -1.755 1 93.56 84 VAL A CA 1
ATOM 665 C C . VAL A 1 84 ? 6.723 4.512 -1.145 1 93.56 84 VAL A C 1
ATOM 667 O O . VAL A 1 84 ? 7.125 3.594 -1.859 1 93.56 84 VAL A O 1
ATOM 670 N N . VAL A 1 85 ? 6.879 4.527 0.149 1 92.25 85 VAL A N 1
ATOM 671 C CA . VAL A 1 85 ? 7.57 3.422 0.799 1 92.25 85 VAL A CA 1
ATOM 672 C C . VAL A 1 85 ? 6.57 2.561 1.564 1 92.25 85 VAL A C 1
ATOM 674 O O . VAL A 1 85 ? 6.891 1.441 1.972 1 92.25 85 VAL A O 1
ATOM 677 N N . SER A 1 86 ? 5.336 3.117 1.792 1 91.44 86 SER A N 1
ATOM 678 C CA . SER A 1 86 ? 4.23 2.35 2.352 1 91.44 86 SER A CA 1
ATOM 679 C C . SER A 1 86 ? 2.887 2.873 1.853 1 91.44 86 SER A C 1
ATOM 681 O O . SER A 1 86 ? 2.717 4.082 1.665 1 91.44 86 SER A O 1
ATOM 683 N N . HIS A 1 87 ? 2.01 2.035 1.577 1 92.81 87 HIS A N 1
ATOM 684 C CA . HIS A 1 87 ? 0.616 2.275 1.219 1 92.81 87 HIS A CA 1
ATOM 685 C C . HIS A 1 87 ? -0.324 1.405 2.045 1 92.81 87 HIS A C 1
ATOM 687 O O . HIS A 1 87 ? -0.412 0.195 1.825 1 92.81 87 HIS A O 1
ATOM 693 N N . LEU A 1 88 ? -0.962 2.059 3.012 1 92 88 LEU A N 1
ATOM 694 C CA . LEU A 1 88 ? -1.76 1.356 4.012 1 92 88 LEU A CA 1
ATOM 695 C C . LEU A 1 88 ? -3.246 1.634 3.812 1 92 88 LEU A C 1
ATOM 697 O O . LEU A 1 88 ? -3.678 2.789 3.857 1 92 88 LEU A O 1
ATOM 701 N N . VAL A 1 89 ? -3.982 0.599 3.639 1 93 89 VAL A N 1
ATOM 702 C CA . VAL A 1 89 ? -5.418 0.764 3.445 1 93 89 VAL A CA 1
ATOM 703 C C . VAL A 1 89 ? -6.156 0.425 4.738 1 93 89 VAL A C 1
ATOM 705 O O . VAL A 1 89 ? -5.93 -0.632 5.332 1 93 89 VAL A O 1
ATOM 708 N N . GLY A 1 90 ? -6.941 1.35 5.234 1 93.5 90 GLY A N 1
ATOM 709 C CA . GLY A 1 90 ? -7.809 1.086 6.375 1 93.5 90 GLY A CA 1
ATOM 710 C C . GLY A 1 90 ? -7.199 1.515 7.695 1 93.5 90 GLY A C 1
ATOM 711 O O . GLY A 1 90 ? -5.98 1.674 7.801 1 93.5 90 GLY A O 1
ATOM 712 N N . ALA A 1 91 ? -8.039 1.662 8.633 1 95.12 91 ALA A N 1
ATOM 713 C CA . ALA A 1 91 ? -7.598 2.018 9.977 1 95.12 91 ALA A CA 1
ATOM 714 C C . ALA A 1 91 ? -6.754 0.904 10.594 1 95.12 91 ALA A C 1
ATOM 716 O O . ALA A 1 91 ? -6.863 -0.257 10.188 1 95.12 91 ALA A O 1
ATOM 717 N N . ARG A 1 92 ? -5.867 1.301 11.469 1 93.25 92 ARG A N 1
ATOM 718 C CA . ARG A 1 92 ? -4.988 0.366 12.164 1 93.25 92 ARG A CA 1
ATOM 719 C C . ARG A 1 92 ? -4.582 0.909 13.531 1 93.25 92 ARG A C 1
ATOM 721 O O . ARG A 1 92 ? -4.59 2.121 13.75 1 93.25 92 ARG A O 1
ATOM 728 N N . PRO A 1 93 ? -4.266 -0.061 14.414 1 95 93 PRO A N 1
ATOM 729 C CA . PRO A 1 93 ? -3.822 0.408 15.734 1 95 93 PRO A CA 1
ATOM 730 C C . PRO A 1 93 ? -2.5 1.171 15.672 1 95 93 PRO A C 1
ATOM 732 O O . PRO A 1 93 ? -1.722 0.992 14.734 1 95 93 PRO A O 1
ATOM 735 N N . LYS A 1 94 ? -2.295 2.002 16.688 1 96.81 94 LYS A N 1
ATOM 736 C CA . LYS A 1 94 ? -1.134 2.885 16.734 1 96.81 94 LYS A CA 1
ATOM 737 C C . LYS A 1 94 ? 0.164 2.096 16.578 1 96.81 94 LYS A C 1
ATOM 739 O O . LYS A 1 94 ? 1.029 2.457 15.781 1 96.81 94 LYS A O 1
ATOM 744 N N . PRO A 1 95 ? 0.317 0.91 17.234 1 95.5 95 PRO A N 1
ATOM 745 C CA . PRO A 1 95 ? 1.593 0.201 17.094 1 95.5 95 PRO A CA 1
ATOM 746 C C . PRO A 1 95 ? 1.854 -0.292 15.68 1 95.5 95 PRO A C 1
ATOM 748 O O . PRO A 1 95 ? 2.992 -0.25 15.203 1 95.5 95 PRO A O 1
ATOM 751 N N . ALA A 1 96 ? 0.817 -0.661 15.039 1 90.81 96 ALA A N 1
ATOM 752 C CA . ALA A 1 96 ? 0.971 -1.145 13.672 1 90.81 96 ALA A CA 1
ATOM 753 C C . ALA A 1 96 ? 1.346 -0.007 12.727 1 90.81 96 ALA A C 1
ATOM 755 O O . ALA A 1 96 ? 2.201 -0.173 11.852 1 90.81 96 ALA A O 1
ATOM 756 N N . PHE A 1 97 ? 0.734 1.148 12.914 1 95.12 97 PHE A N 1
ATOM 757 C CA . PHE A 1 97 ? 1.065 2.316 12.109 1 95.12 97 PHE A CA 1
ATOM 758 C C . PHE A 1 97 ? 2.502 2.758 12.359 1 95.12 97 PHE A C 1
ATOM 760 O O . PHE A 1 97 ? 3.248 3.025 11.414 1 95.12 97 PHE A O 1
ATOM 767 N N . GLU A 1 98 ? 2.816 2.777 13.594 1 95.25 98 GLU A N 1
ATOM 768 C CA . GLU A 1 98 ? 4.141 3.242 14 1 95.25 98 GLU A CA 1
ATOM 769 C C . GLU A 1 98 ? 5.234 2.332 13.453 1 95.25 98 GLU A C 1
ATOM 771 O O . GLU A 1 98 ? 6.316 2.803 13.086 1 95.25 98 GLU A O 1
ATOM 776 N N . ALA A 1 99 ? 5.004 1.08 13.391 1 91.38 99 ALA A N 1
ATOM 777 C CA . ALA A 1 99 ? 5.98 0.145 12.844 1 91.38 99 ALA A CA 1
ATOM 778 C C . ALA A 1 99 ? 6.289 0.471 11.383 1 91.38 99 ALA A C 1
ATOM 780 O O . ALA A 1 99 ? 7.449 0.433 10.961 1 91.38 99 ALA A O 1
ATOM 781 N N . GLU A 1 100 ? 5.273 0.824 10.648 1 91.81 100 GLU A N 1
ATOM 782 C CA . GLU A 1 100 ? 5.461 1.209 9.25 1 91.81 100 GLU A CA 1
ATOM 783 C C . GLU A 1 100 ? 6.219 2.529 9.141 1 91.81 100 GLU A C 1
ATOM 785 O O . GLU A 1 100 ? 7.09 2.682 8.281 1 91.81 100 GLU A O 1
ATOM 790 N N . LEU A 1 101 ? 5.836 3.428 10.016 1 95.25 101 LEU A N 1
ATOM 791 C CA . LEU A 1 101 ? 6.496 4.727 10.031 1 95.25 101 LEU A CA 1
ATOM 792 C C . LEU A 1 101 ? 7.98 4.578 10.352 1 95.25 101 LEU A C 1
ATOM 794 O O . LEU A 1 101 ? 8.82 5.207 9.711 1 95.25 101 LEU A O 1
ATOM 798 N N . GLN A 1 102 ? 8.281 3.721 11.227 1 93.38 102 GLN A N 1
ATOM 799 C CA . GLN A 1 102 ? 9.664 3.506 11.648 1 93.38 102 GLN A CA 1
ATOM 800 C C . GLN A 1 102 ? 10.5 2.916 10.516 1 93.38 102 GLN A C 1
ATOM 802 O O . GLN A 1 102 ? 11.688 3.223 10.391 1 93.38 102 GLN A O 1
ATOM 807 N N . LYS A 1 103 ? 9.898 2.148 9.727 1 88.69 103 LYS A N 1
ATOM 808 C CA . LYS A 1 103 ? 10.602 1.592 8.578 1 88.69 103 LYS A CA 1
ATOM 809 C C . LYS A 1 103 ? 11.109 2.695 7.656 1 88.69 103 LYS A C 1
ATOM 811 O O . LYS A 1 103 ? 12.172 2.562 7.043 1 88.69 103 LYS A O 1
ATOM 816 N N . ALA A 1 104 ? 10.344 3.758 7.543 1 91.25 104 ALA A N 1
ATOM 817 C CA . ALA A 1 104 ? 10.695 4.867 6.664 1 91.25 104 ALA A CA 1
ATOM 818 C C . ALA A 1 104 ? 11.836 5.695 7.262 1 91.25 104 ALA A C 1
ATOM 820 O O . ALA A 1 104 ? 12.531 6.418 6.543 1 91.25 104 ALA A O 1
ATOM 821 N N . LEU A 1 105 ? 11.898 5.613 8.531 1 93.06 105 LEU A N 1
ATOM 822 C CA . LEU A 1 105 ? 12.914 6.402 9.227 1 93.06 105 LEU A CA 1
ATOM 823 C C . LEU A 1 105 ? 14.25 5.668 9.258 1 93.06 105 LEU A C 1
ATOM 825 O O . LEU A 1 105 ? 15.289 6.281 9.492 1 93.06 105 LEU A O 1
ATOM 829 N N . ASP A 1 106 ? 14.18 4.277 9.125 1 82.69 106 ASP A N 1
ATOM 830 C CA . ASP A 1 106 ? 15.398 3.479 9.109 1 82.69 106 ASP A CA 1
ATOM 831 C C . ASP A 1 106 ? 16.109 3.594 7.766 1 82.69 106 ASP A C 1
ATOM 833 O O . ASP A 1 106 ? 17.344 3.699 7.719 1 82.69 106 ASP A O 1
ATOM 837 N N . MET B 1 1 ? 0.682 -22.391 -4.5 1 88.19 1 MET B N 1
ATOM 838 C CA . MET B 1 1 ? 1.381 -22.125 -5.75 1 88.19 1 MET B CA 1
ATOM 839 C C . MET B 1 1 ? 1.273 -20.641 -6.125 1 88.19 1 MET B C 1
ATOM 841 O O . MET B 1 1 ? 0.267 -20 -5.836 1 88.19 1 MET B O 1
ATOM 845 N N . ILE B 1 2 ? 2.416 -20.094 -6.672 1 97.38 2 ILE B N 1
ATOM 846 C CA . ILE B 1 2 ? 2.422 -18.719 -7.148 1 97.38 2 ILE B CA 1
ATOM 847 C C . ILE B 1 2 ? 2.434 -18.703 -8.672 1 97.38 2 ILE B C 1
ATOM 849 O O . ILE B 1 2 ? 3.355 -19.234 -9.305 1 97.38 2 ILE B O 1
ATOM 853 N N . LYS B 1 3 ? 1.438 -18.156 -9.305 1 98 3 LYS B N 1
ATOM 854 C CA . LYS B 1 3 ? 1.307 -18.109 -10.758 1 98 3 LYS B CA 1
ATOM 855 C C . LYS B 1 3 ? 1.902 -16.828 -11.32 1 98 3 LYS B C 1
ATOM 857 O O . LYS B 1 3 ? 1.535 -15.727 -10.906 1 98 3 LYS B O 1
ATOM 862 N N . GLU B 1 4 ? 2.787 -16.984 -12.273 1 98.25 4 GLU B N 1
ATOM 863 C CA . GLU B 1 4 ? 3.254 -15.805 -12.992 1 98.25 4 GLU B CA 1
ATOM 864 C C . GLU B 1 4 ? 2.213 -15.328 -14 1 98.25 4 GLU B C 1
ATOM 866 O O . GLU B 1 4 ? 1.683 -16.125 -14.781 1 98.25 4 GLU B O 1
ATOM 871 N N . ILE B 1 5 ? 1.947 -14.07 -13.969 1 98.62 5 ILE B N 1
ATOM 872 C CA . ILE B 1 5 ? 0.983 -13.508 -14.906 1 98.62 5 ILE B CA 1
ATOM 873 C C . ILE B 1 5 ? 1.605 -12.312 -15.633 1 98.62 5 ILE B C 1
ATOM 875 O O . ILE B 1 5 ? 2.748 -11.938 -15.352 1 98.62 5 ILE B O 1
ATOM 879 N N . HIS B 1 6 ? 0.814 -11.727 -16.625 1 98.62 6 HIS B N 1
ATOM 880 C CA . HIS B 1 6 ? 1.261 -10.578 -17.391 1 98.62 6 HIS B CA 1
ATOM 881 C C . HIS B 1 6 ? 0.204 -9.477 -17.422 1 98.62 6 HIS B C 1
ATOM 883 O O . HIS B 1 6 ? -0.923 -9.688 -16.969 1 98.62 6 HIS B O 1
ATOM 889 N N . ASP B 1 7 ? 0.585 -8.375 -17.953 1 98.5 7 ASP B N 1
ATOM 890 C CA . ASP B 1 7 ? -0.265 -7.188 -17.922 1 98.5 7 ASP B CA 1
ATOM 891 C C . ASP B 1 7 ? -1.686 -7.52 -18.375 1 98.5 7 ASP B C 1
ATOM 893 O O . ASP B 1 7 ? -2.656 -7.121 -17.734 1 98.5 7 ASP B O 1
ATOM 897 N N . GLN B 1 8 ? -1.774 -8.344 -19.312 1 98.06 8 GLN B N 1
ATOM 898 C CA . GLN B 1 8 ? -3.076 -8.586 -19.922 1 98.06 8 GLN B CA 1
ATOM 899 C C . GLN B 1 8 ? -3.924 -9.523 -19.062 1 98.06 8 GLN B C 1
ATOM 901 O O . GLN B 1 8 ? -5.137 -9.617 -19.266 1 98.06 8 GLN B O 1
ATOM 906 N N . ASP B 1 9 ? -3.32 -1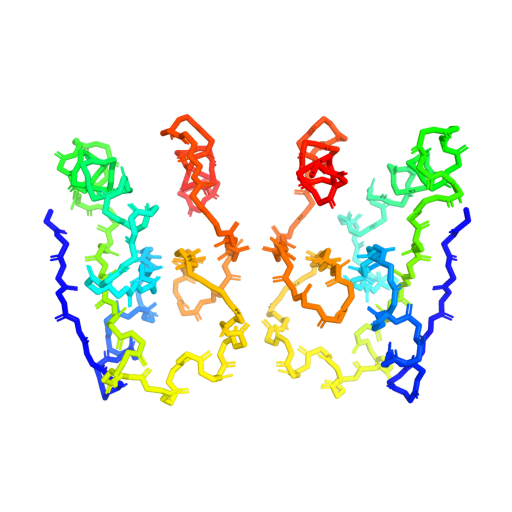0.203 -18.156 1 98.44 9 ASP B N 1
ATOM 907 C CA . ASP B 1 9 ? -4.008 -11.195 -17.328 1 98.44 9 ASP B CA 1
ATOM 908 C C . ASP B 1 9 ? -4.449 -10.586 -16 1 98.44 9 ASP B C 1
ATOM 910 O O . ASP B 1 9 ? -5.223 -11.195 -15.258 1 98.44 9 ASP B O 1
ATOM 914 N N . PHE B 1 10 ? -4.055 -9.445 -15.703 1 98.56 10 PHE B N 1
ATOM 915 C CA . PHE B 1 10 ? -4.094 -8.898 -14.352 1 98.56 10 PHE B CA 1
ATOM 916 C C . PHE B 1 10 ? -5.52 -8.875 -13.82 1 98.56 10 PHE B C 1
ATOM 918 O O . PHE B 1 10 ? -5.805 -9.445 -12.758 1 98.56 10 PHE B O 1
ATOM 925 N N . ALA B 1 11 ? -6.406 -8.234 -14.508 1 97.75 11 ALA B N 1
ATOM 926 C CA . ALA B 1 11 ? -7.785 -8.109 -14.047 1 97.75 11 ALA B CA 1
ATOM 927 C C . ALA B 1 11 ? -8.438 -9.477 -13.867 1 97.75 11 ALA B C 1
ATOM 929 O O . ALA B 1 11 ? -9.055 -9.742 -12.828 1 97.75 11 ALA B O 1
ATOM 930 N N . LYS B 1 12 ? -8.258 -10.312 -14.789 1 98.12 12 LYS B N 1
ATOM 931 C CA . LYS B 1 12 ? -8.836 -11.648 -14.766 1 98.12 12 LYS B CA 1
ATOM 932 C C . LYS B 1 12 ? -8.367 -12.43 -13.539 1 98.12 12 LYS B C 1
ATOM 934 O O . LYS B 1 12 ? -9.156 -13.125 -12.898 1 98.12 12 LYS B O 1
ATOM 939 N N . GLU B 1 13 ? -7.113 -12.188 -13.188 1 98.38 13 GLU B N 1
ATOM 940 C CA . GLU B 1 13 ? -6.5 -13 -12.141 1 98.38 13 GLU B CA 1
ATOM 941 C C . GLU B 1 13 ? -6.715 -12.383 -10.758 1 98.38 13 GLU B C 1
ATOM 943 O O . GLU B 1 13 ? -6.539 -13.055 -9.742 1 98.38 13 GLU B O 1
ATOM 948 N N . THR B 1 14 ? -7.121 -11.078 -10.672 1 98.38 14 THR B N 1
ATOM 949 C CA . THR B 1 14 ? -7.023 -10.43 -9.367 1 98.38 14 THR B CA 1
ATOM 950 C C . THR B 1 14 ? -8.344 -9.758 -9 1 98.38 14 THR B C 1
ATOM 952 O O . THR B 1 14 ? -8.484 -9.227 -7.898 1 98.38 14 THR B O 1
ATOM 955 N N . ASP B 1 15 ? -9.359 -9.875 -9.844 1 97.81 15 ASP B N 1
ATOM 956 C CA . ASP B 1 15 ? -10.539 -9.055 -9.609 1 97.81 15 ASP B CA 1
ATOM 957 C C . ASP B 1 15 ? -11.625 -9.852 -8.891 1 97.81 15 ASP B C 1
ATOM 959 O O . ASP B 1 15 ? -12.711 -9.328 -8.609 1 97.81 15 ASP B O 1
ATOM 963 N N . THR B 1 16 ? -11.422 -11.164 -8.57 1 97.69 16 THR B N 1
ATOM 964 C CA . THR B 1 16 ? -12.367 -11.984 -7.816 1 97.69 16 THR B CA 1
ATOM 965 C C . THR B 1 16 ? -11.672 -12.68 -6.652 1 97.69 16 THR B C 1
ATOM 967 O O . THR B 1 16 ? -10.547 -13.172 -6.797 1 97.69 16 THR B O 1
ATOM 970 N N . GLY B 1 17 ? -12.352 -12.625 -5.527 1 97.69 17 GLY B N 1
ATOM 971 C CA . GLY B 1 17 ? -11.742 -13.266 -4.371 1 97.69 17 GLY B CA 1
ATOM 972 C C . GLY B 1 17 ? -10.578 -12.484 -3.795 1 97.69 17 GLY B C 1
ATOM 973 O O . GLY B 1 17 ? -10.555 -11.25 -3.871 1 97.69 17 GLY B O 1
ATOM 974 N N . ILE B 1 18 ? -9.711 -13.172 -3.066 1 98.06 18 ILE B N 1
ATOM 975 C CA . ILE B 1 18 ? -8.523 -12.547 -2.492 1 98.06 18 ILE B CA 1
ATOM 976 C C . ILE B 1 18 ? -7.297 -12.898 -3.33 1 98.06 18 ILE B C 1
ATOM 978 O O . ILE B 1 18 ? -7.098 -14.062 -3.691 1 98.06 18 ILE B O 1
ATOM 982 N N . ALA B 1 19 ? -6.57 -11.867 -3.697 1 98.62 19 ALA B N 1
ATOM 983 C CA . ALA B 1 19 ? -5.348 -12.094 -4.465 1 98.62 19 ALA B CA 1
ATOM 984 C C . ALA B 1 19 ? -4.156 -11.383 -3.824 1 98.62 19 ALA B C 1
ATOM 986 O O . ALA B 1 19 ? -4.285 -10.258 -3.342 1 98.62 19 ALA B O 1
ATOM 987 N N . VAL B 1 20 ? -3.076 -12.07 -3.777 1 98.69 20 VAL B N 1
ATOM 988 C CA . VAL B 1 20 ? -1.78 -11.469 -3.477 1 98.69 20 VAL B CA 1
ATOM 989 C C . VAL B 1 20 ? -0.972 -11.32 -4.766 1 98.69 20 VAL B C 1
ATOM 991 O O . VAL B 1 20 ? -0.758 -12.289 -5.488 1 98.69 20 VAL B O 1
ATOM 994 N N . VAL B 1 21 ? -0.588 -10.07 -5.039 1 98.69 21 VAL B N 1
ATOM 995 C CA . VAL B 1 21 ? 0.23 -9.773 -6.211 1 98.69 21 VAL B CA 1
ATOM 996 C C . VAL B 1 21 ? 1.649 -9.422 -5.773 1 98.69 21 VAL B C 1
ATOM 998 O O . VAL B 1 21 ? 1.85 -8.5 -4.98 1 98.69 21 VAL B O 1
ATOM 1001 N N . ASP B 1 22 ? 2.57 -10.164 -6.281 1 98.81 22 ASP B N 1
ATOM 1002 C CA . ASP B 1 22 ? 3.99 -9.953 -6.02 1 98.81 22 ASP B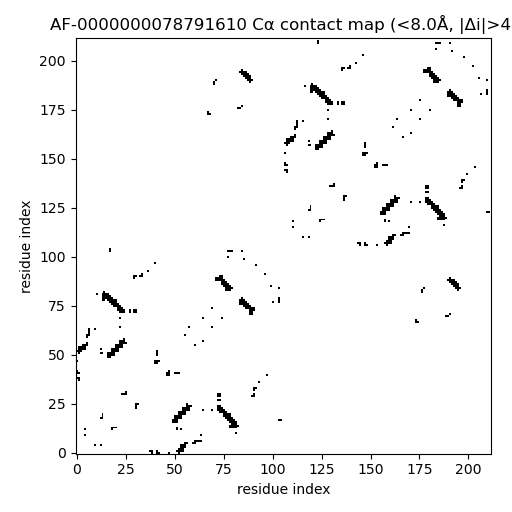 CA 1
ATOM 1003 C C . ASP B 1 22 ? 4.672 -9.266 -7.199 1 98.81 22 ASP B C 1
ATOM 1005 O O . ASP B 1 22 ? 4.93 -9.898 -8.227 1 98.81 22 ASP B O 1
ATOM 1009 N N . PHE B 1 23 ? 4.922 -7.984 -7.082 1 98.75 23 PHE B N 1
ATOM 1010 C CA . PHE B 1 23 ? 5.75 -7.281 -8.055 1 98.75 23 PHE B CA 1
ATOM 1011 C C . PHE B 1 23 ? 7.23 -7.52 -7.773 1 98.75 23 PHE B C 1
ATOM 1013 O O . PHE B 1 23 ? 7.742 -7.125 -6.727 1 98.75 23 PHE B O 1
ATOM 1020 N N . ARG B 1 24 ? 7.867 -8.109 -8.766 1 98.44 24 ARG B N 1
ATOM 1021 C CA . ARG B 1 24 ? 9.211 -8.609 -8.492 1 98.44 24 ARG B CA 1
ATOM 1022 C C . ARG B 1 24 ? 10.094 -8.516 -9.734 1 98.44 24 ARG B C 1
ATOM 1024 O O . ARG B 1 24 ? 9.648 -8.047 -10.781 1 98.44 24 ARG B O 1
ATOM 1031 N N . ALA B 1 25 ? 11.344 -8.82 -9.5 1 98.44 25 ALA B N 1
ATOM 1032 C CA . ALA B 1 25 ? 12.32 -9.016 -10.57 1 98.44 25 ALA B CA 1
ATOM 1033 C C . ALA B 1 25 ? 13.328 -10.094 -10.195 1 98.44 25 ALA B C 1
ATOM 1035 O O . ALA B 1 25 ? 13.578 -10.336 -9.016 1 98.44 25 ALA B O 1
ATOM 1036 N N . ASP B 1 26 ? 13.914 -10.695 -11.219 1 96 26 ASP B N 1
ATOM 1037 C CA . ASP B 1 26 ? 14.859 -11.773 -10.977 1 96 26 ASP B CA 1
ATOM 1038 C C . ASP B 1 26 ? 16.156 -11.25 -10.352 1 96 26 ASP B C 1
ATOM 1040 O O . ASP B 1 26 ? 16.812 -11.961 -9.594 1 96 26 ASP B O 1
ATOM 1044 N N . TRP B 1 27 ? 16.516 -10.055 -10.648 1 97.19 27 TRP B N 1
ATOM 1045 C CA . TRP B 1 27 ? 17.781 -9.461 -10.219 1 97.19 27 TRP B CA 1
ATOM 1046 C C . TRP B 1 27 ? 17.625 -8.789 -8.859 1 97.19 27 TRP B C 1
ATOM 1048 O O . TRP B 1 27 ? 18.516 -8.055 -8.422 1 97.19 27 TRP B O 1
ATOM 1058 N N . CYS B 1 28 ? 16.625 -9.016 -8.188 1 97.56 28 CYS B N 1
ATOM 1059 C CA . CYS B 1 28 ? 16.359 -8.328 -6.93 1 97.56 28 CYS B CA 1
ATOM 1060 C C . CYS B 1 28 ? 16.516 -9.281 -5.75 1 97.56 28 CYS B C 1
ATOM 1062 O O . CYS B 1 28 ? 15.641 -10.117 -5.504 1 97.56 28 CYS B O 1
ATOM 1064 N N . PRO B 1 29 ? 17.484 -9.195 -4.902 1 97.62 29 PRO B N 1
ATOM 1065 C CA . PRO B 1 29 ? 17.75 -10.109 -3.787 1 97.62 29 PRO B CA 1
ATOM 1066 C C . PRO B 1 29 ? 16.609 -10.133 -2.764 1 97.62 29 PRO B C 1
ATOM 1068 O O . PRO B 1 29 ? 16.172 -11.203 -2.357 1 97.62 29 PRO B O 1
ATOM 1071 N N . PRO B 1 30 ? 16.156 -8.938 -2.332 1 97.56 30 PRO B N 1
ATOM 1072 C CA . PRO B 1 30 ? 15.023 -9.008 -1.409 1 97.56 30 PRO B CA 1
ATOM 1073 C C . PRO B 1 30 ? 13.82 -9.734 -2.006 1 97.56 30 PRO B C 1
ATOM 1075 O O . PRO B 1 30 ? 13.07 -10.398 -1.281 1 97.56 30 PRO B O 1
ATOM 1078 N N . CYS B 1 31 ? 13.562 -9.562 -3.256 1 98.31 31 CYS B N 1
ATOM 1079 C CA . CYS B 1 31 ? 12.5 -10.328 -3.904 1 98.31 31 CYS B CA 1
ATOM 1080 C C . CYS B 1 31 ? 12.727 -11.828 -3.723 1 98.31 31 CYS B C 1
ATOM 1082 O O . CYS B 1 31 ? 11.789 -12.57 -3.422 1 98.31 31 CYS B O 1
ATOM 1084 N N . ARG B 1 32 ? 13.891 -12.172 -3.932 1 97.5 32 ARG B N 1
ATOM 1085 C CA . ARG B 1 32 ? 14.219 -13.586 -3.781 1 97.5 32 ARG B CA 1
ATOM 1086 C C . ARG B 1 32 ? 14.047 -14.039 -2.334 1 97.5 32 ARG B C 1
ATOM 1088 O O . ARG B 1 32 ? 13.664 -15.18 -2.074 1 97.5 32 ARG B O 1
ATOM 1095 N N . MET B 1 33 ? 14.375 -13.141 -1.396 1 97.31 33 MET B N 1
ATOM 1096 C CA . MET B 1 33 ? 14.172 -13.43 0.02 1 97.31 33 MET B CA 1
ATOM 1097 C C . MET B 1 33 ? 12.703 -13.719 0.312 1 97.31 33 MET B C 1
ATOM 1099 O O . MET B 1 33 ? 12.383 -14.523 1.193 1 97.31 33 MET B O 1
ATOM 1103 N N . MET B 1 34 ? 11.828 -13.133 -0.437 1 98.25 34 MET B N 1
ATOM 1104 C CA . MET B 1 34 ? 10.391 -13.266 -0.202 1 98.25 34 MET B CA 1
ATOM 1105 C C . MET B 1 34 ? 9.852 -14.547 -0.833 1 98.25 34 MET B C 1
ATOM 1107 O O . MET B 1 34 ? 8.781 -15.023 -0.463 1 98.25 34 MET B O 1
ATOM 1111 N N . ASP B 1 35 ? 10.586 -15.141 -1.752 1 98.06 35 ASP B N 1
ATOM 1112 C CA . ASP B 1 35 ? 10.109 -16.281 -2.51 1 98.06 35 ASP B CA 1
ATOM 1113 C C . ASP B 1 35 ? 9.664 -17.422 -1.578 1 98.06 35 ASP B C 1
ATOM 1115 O O . ASP B 1 35 ? 8.531 -17.891 -1.665 1 98.06 35 ASP B O 1
ATOM 1119 N N . PRO B 1 36 ? 10.578 -17.828 -0.697 1 97.94 36 PRO B N 1
ATOM 1120 C CA . PRO B 1 36 ? 10.172 -18.938 0.171 1 97.94 36 PRO B CA 1
ATOM 1121 C C . PRO B 1 36 ? 9.016 -18.562 1.099 1 97.94 36 PRO B C 1
ATOM 1123 O O . PRO B 1 36 ? 8.195 -19.406 1.449 1 97.94 36 PRO B O 1
ATOM 1126 N N . ILE B 1 37 ? 8.859 -17.344 1.521 1 98.25 37 ILE B N 1
ATOM 1127 C CA . ILE B 1 37 ? 7.781 -16.875 2.389 1 98.25 37 ILE B CA 1
ATOM 1128 C C . ILE B 1 37 ? 6.449 -16.969 1.65 1 98.25 37 ILE B C 1
ATOM 1130 O O . ILE B 1 37 ? 5.488 -17.562 2.158 1 98.25 37 ILE B O 1
ATOM 1134 N N . LEU B 1 38 ? 6.434 -16.453 0.455 1 98.56 38 LEU B N 1
ATOM 1135 C CA . LEU B 1 38 ? 5.199 -16.469 -0.324 1 98.56 38 LEU B CA 1
ATOM 1136 C C . LEU B 1 38 ? 4.82 -17.891 -0.716 1 98.56 38 LEU B C 1
ATOM 1138 O O . LEU B 1 38 ? 3.635 -18.234 -0.738 1 98.56 38 LEU B O 1
ATOM 1142 N N . LYS B 1 39 ? 5.859 -18.703 -1.039 1 98.38 39 LYS B N 1
ATOM 1143 C CA . LYS B 1 39 ? 5.59 -20.109 -1.34 1 98.38 39 LYS B CA 1
ATOM 1144 C C . LYS B 1 39 ? 4.945 -20.812 -0.149 1 98.38 39 LYS B C 1
ATOM 1146 O O . LYS B 1 39 ? 3.939 -21.5 -0.303 1 98.38 39 LYS B O 1
ATOM 1151 N N . SER B 1 40 ? 5.527 -20.578 0.986 1 98.31 40 SER B N 1
ATOM 1152 C CA . SER B 1 40 ? 4.996 -21.188 2.201 1 98.31 40 SER B CA 1
ATOM 1153 C C . SER B 1 40 ? 3.557 -20.75 2.455 1 98.31 40 SER B C 1
ATOM 1155 O O . SER B 1 40 ? 2.703 -21.578 2.785 1 98.31 40 SER B O 1
ATOM 1157 N N . LEU B 1 41 ? 3.201 -19.516 2.293 1 98.19 41 LEU B N 1
ATOM 1158 C CA . LEU B 1 41 ? 1.853 -19 2.496 1 98.19 41 LEU B CA 1
ATOM 1159 C C . LEU B 1 41 ? 0.893 -19.547 1.452 1 98.19 41 LEU B C 1
ATOM 1161 O O . LEU B 1 41 ? -0.237 -19.922 1.777 1 98.19 41 LEU B O 1
ATOM 1165 N N . SER B 1 42 ? 1.363 -19.641 0.227 1 98.44 42 SER B N 1
ATOM 1166 C CA . SER B 1 42 ? 0.507 -20.094 -0.862 1 98.44 42 SER B CA 1
ATOM 1167 C C . SER B 1 42 ? 0.146 -21.562 -0.701 1 98.44 42 SER B C 1
ATOM 1169 O O . SER B 1 42 ? -0.864 -22.031 -1.238 1 98.44 42 SER B O 1
ATOM 1171 N N . GLU B 1 43 ? 0.951 -22.266 0.032 1 98.12 43 GLU B N 1
ATOM 1172 C CA . GLU B 1 43 ? 0.738 -23.703 0.205 1 98.12 43 GLU B CA 1
ATOM 1173 C C . GLU B 1 43 ? 0.063 -24 1.54 1 98.12 43 GLU B C 1
ATOM 1175 O O . GLU B 1 43 ? -0.396 -25.125 1.771 1 98.12 43 GLU B O 1
ATOM 1180 N N . ASP B 1 44 ? 0.061 -23.047 2.385 1 97.56 44 ASP B N 1
ATOM 1181 C CA . ASP B 1 44 ? -0.546 -23.219 3.701 1 97.56 44 ASP B CA 1
ATOM 1182 C C . ASP B 1 44 ? -2.037 -23.531 3.584 1 97.56 44 ASP B C 1
ATOM 1184 O O . ASP B 1 44 ? -2.748 -22.891 2.799 1 97.56 44 ASP B O 1
ATOM 1188 N N . ALA B 1 45 ? -2.584 -24.422 4.375 1 96.81 45 ALA B N 1
ATOM 1189 C CA . ALA B 1 45 ? -3.963 -24.891 4.32 1 96.81 45 ALA B CA 1
ATOM 1190 C C . ALA B 1 45 ? -4.945 -23.766 4.602 1 96.81 45 ALA B C 1
ATOM 1192 O O . ALA B 1 45 ? -6.074 -23.781 4.109 1 96.81 45 ALA B O 1
ATOM 1193 N N . ASN B 1 46 ? -4.488 -22.781 5.277 1 96.06 46 ASN B N 1
ATOM 1194 C CA . ASN B 1 46 ? -5.352 -21.656 5.633 1 96.06 46 ASN B CA 1
ATOM 1195 C C . ASN B 1 46 ? -5.539 -20.703 4.457 1 96.06 46 ASN B C 1
ATOM 1197 O O . ASN B 1 46 ? -6.465 -19.891 4.457 1 96.06 46 ASN B O 1
ATOM 1201 N N . TYR B 1 47 ? -4.668 -20.828 3.43 1 97.38 47 TYR B N 1
ATOM 1202 C CA . TYR B 1 47 ? -4.676 -19.812 2.393 1 97.38 47 TYR B CA 1
ATOM 1203 C C . TYR B 1 47 ? -4.801 -20.438 1.008 1 97.38 47 TYR B C 1
ATOM 1205 O O . TYR B 1 47 ? -5.355 -19.828 0.091 1 97.38 47 TYR B O 1
ATOM 1213 N N . LYS B 1 48 ? -4.363 -21.641 0.849 1 96.75 48 LYS B N 1
ATOM 1214 C CA . LYS B 1 48 ? -4.16 -22.266 -0.456 1 96.75 48 LYS B CA 1
ATOM 1215 C C . LYS B 1 48 ? -5.461 -22.297 -1.257 1 96.75 48 LYS B C 1
ATOM 1217 O O . LYS B 1 48 ? -5.445 -22.125 -2.479 1 96.75 48 LYS B O 1
ATOM 1222 N N . ASP B 1 49 ? -6.57 -22.359 -0.631 1 96.56 49 ASP B N 1
ATOM 1223 C CA . ASP B 1 49 ? -7.84 -22.438 -1.35 1 96.56 49 ASP B CA 1
ATOM 1224 C C . ASP B 1 49 ? -8.625 -21.141 -1.231 1 96.56 49 ASP B C 1
ATOM 1226 O O . ASP B 1 49 ? -9.734 -21.031 -1.76 1 96.56 49 ASP B O 1
ATOM 1230 N N . LYS B 1 50 ? -8.078 -20.172 -0.613 1 97.38 50 LYS B N 1
ATOM 1231 C CA . LYS B 1 50 ? -8.812 -18.938 -0.325 1 97.38 50 LYS B CA 1
ATOM 1232 C C . LYS B 1 50 ? -8.156 -17.734 -1 1 97.38 50 LYS B C 1
ATOM 1234 O O . LYS B 1 50 ? -8.797 -16.703 -1.193 1 97.38 50 LYS B O 1
ATOM 1239 N N . VAL B 1 51 ? -6.867 -17.969 -1.296 1 98.38 51 VAL B N 1
ATOM 1240 C CA . VAL B 1 51 ? -6.098 -16.828 -1.782 1 98.38 51 VAL B CA 1
ATOM 1241 C C . VAL B 1 51 ? -5.383 -17.203 -3.08 1 98.38 51 VAL B C 1
ATOM 1243 O O . VAL B 1 51 ? -4.766 -18.266 -3.17 1 98.38 51 VAL B O 1
ATOM 1246 N N . ASN B 1 52 ? -5.492 -16.344 -4.086 1 98.62 52 ASN B N 1
ATOM 1247 C CA . ASN B 1 52 ? -4.75 -16.5 -5.336 1 98.62 52 ASN B CA 1
ATOM 1248 C C . ASN B 1 52 ? -3.43 -15.727 -5.301 1 98.62 52 ASN B C 1
ATOM 1250 O O . ASN B 1 52 ? -3.424 -14.492 -5.219 1 98.62 52 ASN B O 1
ATOM 1254 N N . PHE B 1 53 ? -2.371 -16.469 -5.277 1 98.81 53 PHE B N 1
ATOM 1255 C CA . PHE B 1 53 ? -1.045 -15.859 -5.301 1 98.81 53 PHE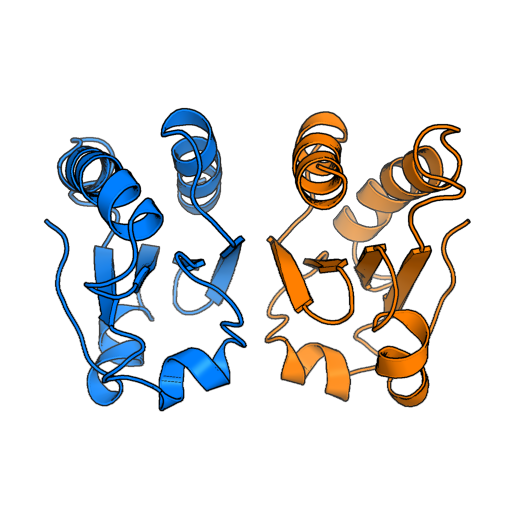 B CA 1
ATOM 1256 C C . PHE B 1 53 ? -0.523 -15.75 -6.73 1 98.81 53 PHE B C 1
ATOM 1258 O O . PHE B 1 53 ? -0.383 -16.766 -7.422 1 98.81 53 PHE B O 1
ATOM 1265 N N . VAL B 1 54 ? -0.254 -14.477 -7.145 1 98.88 54 VAL B N 1
ATOM 1266 C CA . VAL B 1 54 ? 0.286 -14.266 -8.484 1 98.88 54 VAL B CA 1
ATOM 1267 C C . VAL B 1 54 ? 1.521 -13.375 -8.414 1 98.88 54 VAL B C 1
ATOM 1269 O O . VAL B 1 54 ? 1.749 -12.703 -7.406 1 98.88 54 VAL B O 1
ATOM 1272 N N . SER B 1 55 ? 2.324 -13.438 -9.422 1 98.81 55 SER B N 1
ATOM 1273 C CA . SER B 1 55 ? 3.523 -12.609 -9.484 1 98.81 55 SER B CA 1
ATOM 1274 C C . SER B 1 55 ? 3.668 -11.961 -10.859 1 98.81 55 SER B C 1
ATOM 1276 O O . SER B 1 55 ? 3.242 -12.523 -11.867 1 98.81 55 SER B O 1
ATOM 1278 N N . LEU B 1 56 ? 4.125 -10.758 -10.852 1 98.62 56 LEU B N 1
ATOM 1279 C CA . LEU B 1 56 ? 4.465 -10.008 -12.055 1 98.62 56 LEU B CA 1
ATOM 1280 C C . LEU B 1 56 ? 5.922 -9.555 -12.023 1 98.62 56 LEU B C 1
ATOM 1282 O O . LEU B 1 56 ? 6.398 -9.055 -11 1 98.62 56 LEU B O 1
ATOM 1286 N N . ASN B 1 57 ? 6.637 -9.742 -13.156 1 98.69 57 ASN B N 1
ATOM 1287 C CA . ASN B 1 57 ? 7.98 -9.195 -13.312 1 98.69 57 ASN B CA 1
ATOM 1288 C C . ASN B 1 57 ? 7.945 -7.785 -13.891 1 98.69 57 ASN B C 1
ATOM 1290 O O . ASN B 1 57 ? 7.465 -7.582 -15.008 1 98.69 57 ASN B O 1
ATOM 1294 N N . VAL B 1 58 ? 8.469 -6.875 -13.102 1 98.12 58 VAL B N 1
ATOM 1295 C CA . VAL B 1 58 ? 8.312 -5.469 -13.469 1 98.12 58 VAL B CA 1
ATOM 1296 C C . VAL B 1 58 ? 9.125 -5.168 -14.727 1 98.12 58 VAL B C 1
ATOM 1298 O O . VAL B 1 58 ? 8.898 -4.156 -15.391 1 98.12 58 VAL B O 1
ATOM 1301 N N . ASP B 1 59 ? 10.086 -6.031 -15.102 1 97.94 59 ASP B N 1
ATOM 1302 C CA . ASP B 1 59 ? 10.852 -5.855 -16.328 1 97.94 59 ASP B CA 1
ATOM 1303 C C . ASP B 1 59 ? 9.992 -6.145 -17.562 1 97.94 59 ASP B C 1
ATOM 1305 O O . ASP B 1 59 ? 10.25 -5.613 -18.641 1 97.94 59 ASP B O 1
ATOM 1309 N N . ASN B 1 60 ? 8.969 -6.91 -17.406 1 97.69 60 ASN B N 1
ATOM 1310 C CA . ASN B 1 60 ? 8.164 -7.367 -18.531 1 97.69 60 ASN B CA 1
ATOM 1311 C C . ASN B 1 60 ? 6.742 -6.812 -18.469 1 97.69 60 ASN B C 1
ATOM 1313 O O . ASN B 1 60 ? 6 -6.871 -19.453 1 97.69 60 ASN B O 1
ATOM 1317 N N . ASP B 1 61 ? 6.312 -6.379 -17.344 1 97.94 61 ASP B N 1
ATOM 1318 C CA . ASP B 1 61 ? 4.938 -5.945 -17.109 1 97.94 61 ASP B CA 1
ATOM 1319 C C . ASP B 1 61 ? 4.895 -4.527 -16.547 1 97.94 61 ASP B C 1
ATOM 1321 O O . ASP B 1 61 ? 4.395 -4.305 -15.445 1 97.94 61 ASP B O 1
ATOM 1325 N N . LYS B 1 62 ? 5.277 -3.488 -17.344 1 97.38 62 LYS B N 1
ATOM 1326 C CA . LYS B 1 62 ? 5.48 -2.107 -16.906 1 97.38 62 LYS B CA 1
ATOM 1327 C C . LYS B 1 62 ? 4.152 -1.374 -16.766 1 97.38 62 LYS B C 1
ATOM 1329 O O . LYS B 1 62 ? 4.039 -0.445 -15.953 1 97.38 62 LYS B O 1
ATOM 1334 N N . GLU B 1 63 ? 3.178 -1.859 -17.531 1 97.88 63 GLU B N 1
ATOM 1335 C CA . GLU B 1 63 ? 1.9 -1.153 -17.5 1 97.88 63 GLU B CA 1
ATOM 1336 C C . GLU B 1 63 ? 1.236 -1.251 -16.141 1 97.88 63 GLU B C 1
ATOM 1338 O O . GLU B 1 63 ? 0.872 -0.234 -15.539 1 97.88 63 GLU B O 1
ATOM 1343 N N . ILE B 1 64 ? 1.107 -2.436 -15.609 1 97.06 64 ILE B N 1
ATOM 1344 C CA . ILE B 1 64 ? 0.455 -2.652 -14.328 1 97.06 64 ILE B CA 1
ATOM 1345 C C . ILE B 1 64 ? 1.311 -2.059 -13.211 1 97.06 64 ILE B C 1
ATOM 1347 O O . ILE B 1 64 ? 0.785 -1.463 -12.266 1 97.06 64 ILE B O 1
ATOM 1351 N N . ALA B 1 65 ? 2.664 -2.201 -13.297 1 96.56 65 ALA B N 1
ATOM 1352 C CA . ALA B 1 65 ? 3.559 -1.614 -12.305 1 96.56 65 ALA B CA 1
ATOM 1353 C C . ALA B 1 65 ? 3.369 -0.102 -12.219 1 96.56 65 ALA B C 1
ATOM 1355 O O . ALA B 1 65 ? 3.311 0.464 -11.125 1 96.56 65 ALA B O 1
ATOM 1356 N N . SER B 1 66 ? 3.25 0.526 -13.383 1 95.12 66 SER B N 1
ATOM 1357 C CA . SER B 1 66 ? 3.045 1.97 -13.445 1 95.12 66 SER B CA 1
ATOM 1358 C C . SER B 1 66 ? 1.677 2.357 -12.898 1 95.12 66 SER B C 1
ATOM 1360 O O . SER B 1 66 ? 1.556 3.326 -12.141 1 95.12 66 SER B O 1
ATOM 1362 N N . GLN B 1 67 ? 0.694 1.572 -13.25 1 93.94 67 GLN B N 1
ATOM 1363 C CA . GLN B 1 67 ? -0.673 1.845 -12.82 1 93.94 67 GLN B CA 1
ATOM 1364 C C . GLN B 1 67 ? -0.769 1.886 -11.297 1 93.94 67 GLN B C 1
ATOM 1366 O O . GLN B 1 67 ? -1.489 2.717 -10.734 1 93.94 67 GLN B O 1
ATOM 1371 N N . PHE B 1 68 ? -0.057 1.05 -10.633 1 94.06 68 PHE B N 1
ATOM 1372 C CA . PHE B 1 68 ? -0.161 0.949 -9.18 1 94.06 68 PHE B CA 1
ATOM 1373 C C . PHE B 1 68 ? 1.003 1.663 -8.508 1 94.06 68 PHE B C 1
ATOM 1375 O O . PHE B 1 68 ? 1.238 1.481 -7.309 1 94.06 68 PHE B O 1
ATOM 1382 N N . GLN B 1 69 ? 1.744 2.396 -9.266 1 90.5 69 GLN B N 1
ATOM 1383 C CA . GLN B 1 69 ? 2.807 3.252 -8.742 1 90.5 69 GLN B CA 1
ATOM 1384 C C . GLN B 1 69 ? 3.838 2.439 -7.969 1 90.5 69 GLN B C 1
ATOM 1386 O O . GLN B 1 69 ? 4.219 2.811 -6.855 1 90.5 69 GLN B O 1
ATOM 1391 N N . VAL B 1 70 ? 4.273 1.38 -8.617 1 94.25 70 VAL B N 1
ATOM 1392 C CA . VAL B 1 70 ? 5.332 0.569 -8.023 1 94.25 70 VAL B CA 1
ATOM 1393 C C . VAL B 1 70 ? 6.68 1.263 -8.219 1 94.25 70 VAL B C 1
ATOM 1395 O O . VAL B 1 70 ? 7.215 1.296 -9.328 1 94.25 70 VAL B O 1
ATOM 1398 N N . GLN B 1 71 ? 7.23 1.829 -7.152 1 91.44 71 GLN B N 1
ATOM 1399 C CA . GLN B 1 71 ? 8.445 2.639 -7.23 1 91.44 71 GLN B CA 1
ATOM 1400 C C . GLN B 1 71 ? 9.648 1.887 -6.664 1 91.44 71 GLN B C 1
ATOM 1402 O O . GLN B 1 71 ? 10.773 2.369 -6.738 1 91.44 71 GLN B O 1
ATOM 1407 N N . GLY B 1 72 ? 9.422 0.744 -6.168 1 93.25 72 GLY B N 1
ATOM 1408 C CA . GLY B 1 72 ? 10.422 -0.168 -5.633 1 93.25 72 GLY B CA 1
ATOM 1409 C C . GLY B 1 72 ? 9.93 -1.599 -5.527 1 93.25 72 GLY B C 1
ATOM 1410 O O . GLY B 1 72 ? 8.719 -1.848 -5.543 1 93.25 72 GLY B O 1
ATOM 1411 N N . ILE B 1 73 ? 10.859 -2.496 -5.469 1 96.19 73 ILE B N 1
ATOM 1412 C CA . ILE B 1 73 ? 10.477 -3.898 -5.34 1 96.19 73 ILE B CA 1
ATOM 1413 C C . ILE B 1 73 ? 11.281 -4.547 -4.211 1 96.19 73 ILE B C 1
ATOM 1415 O O . ILE B 1 73 ? 12.391 -4.109 -3.902 1 96.19 73 ILE B O 1
ATOM 1419 N N . PRO B 1 74 ? 10.742 -5.613 -3.664 1 98.06 74 PRO B N 1
ATOM 1420 C CA . PRO B 1 74 ? 9.406 -6.141 -3.949 1 98.06 74 PRO B CA 1
ATOM 1421 C C . PRO B 1 74 ? 8.297 -5.215 -3.471 1 98.06 74 PRO B C 1
ATOM 1423 O O . PRO B 1 74 ? 8.484 -4.453 -2.52 1 98.06 74 PRO B O 1
ATOM 1426 N N . THR B 1 75 ? 7.164 -5.164 -4.137 1 97.5 75 THR B N 1
ATOM 1427 C CA . THR B 1 75 ? 5.891 -4.57 -3.744 1 97.5 75 THR B CA 1
ATOM 1428 C C . THR B 1 75 ? 4.762 -5.59 -3.842 1 97.5 75 THR B C 1
ATOM 1430 O O . THR B 1 75 ? 4.734 -6.406 -4.766 1 97.5 75 THR B O 1
ATOM 1433 N N . PHE B 1 76 ? 3.885 -5.543 -2.893 1 97.75 76 PHE B N 1
ATOM 1434 C CA . PHE B 1 76 ? 2.779 -6.492 -2.859 1 97.75 76 PHE B CA 1
ATOM 1435 C C . PHE B 1 76 ? 1.44 -5.766 -2.814 1 97.75 76 PHE B C 1
ATOM 1437 O O . PHE B 1 76 ? 1.279 -4.797 -2.07 1 97.75 76 PHE B O 1
ATOM 1444 N N . LEU B 1 77 ? 0.559 -6.246 -3.605 1 97.19 77 LEU B N 1
ATOM 1445 C CA . LEU B 1 77 ? -0.845 -5.879 -3.455 1 97.19 77 LEU B CA 1
ATOM 1446 C C . LEU B 1 77 ? -1.656 -7.039 -2.893 1 97.19 77 LEU B C 1
ATOM 1448 O O . LEU B 1 77 ? -1.455 -8.188 -3.285 1 97.19 77 LEU B O 1
ATOM 1452 N N . ILE B 1 78 ? -2.471 -6.746 -1.929 1 96.75 78 ILE B N 1
ATOM 1453 C CA . ILE B 1 78 ? -3.557 -7.656 -1.578 1 96.75 78 ILE B CA 1
ATOM 1454 C C . ILE B 1 78 ? -4.887 -7.066 -2.041 1 96.75 78 ILE B C 1
ATOM 1456 O O . ILE B 1 78 ? -5.238 -5.945 -1.674 1 96.75 78 ILE B O 1
ATOM 1460 N N . LYS B 1 79 ? -5.5 -7.785 -2.898 1 96.81 79 LYS B N 1
ATOM 1461 C CA . LYS B 1 79 ? -6.785 -7.359 -3.441 1 96.81 79 LYS B CA 1
ATOM 1462 C C . LYS B 1 79 ? -7.914 -8.258 -2.953 1 96.81 79 LYS B C 1
ATOM 1464 O O . LYS B 1 79 ? -7.719 -9.461 -2.77 1 96.81 79 LYS B O 1
ATOM 1469 N N . LYS B 1 80 ? -9.062 -7.723 -2.719 1 96.5 80 LYS B N 1
ATOM 1470 C CA . LYS B 1 80 ? -10.312 -8.422 -2.438 1 96.5 80 LYS B CA 1
ATOM 1471 C C . LYS B 1 80 ? -11.414 -7.969 -3.391 1 96.5 80 LYS B C 1
ATOM 1473 O O . LYS B 1 80 ? -11.852 -6.816 -3.344 1 96.5 80 LYS B O 1
ATOM 1478 N N . ASP B 1 81 ? -11.742 -8.844 -4.293 1 96.56 81 ASP B N 1
ATOM 1479 C CA . ASP B 1 81 ? -12.781 -8.57 -5.277 1 96.56 81 ASP B CA 1
ATOM 1480 C C . ASP B 1 81 ? -12.453 -7.316 -6.086 1 96.56 81 ASP B C 1
ATOM 1482 O O . ASP B 1 81 ? -13.305 -6.438 -6.238 1 96.56 81 ASP B O 1
ATOM 1486 N N . GLY B 1 82 ? -11.203 -7.258 -6.422 1 95.25 82 GLY B N 1
ATOM 1487 C CA . GLY B 1 82 ? -10.758 -6.223 -7.344 1 95.25 82 GLY B CA 1
ATOM 1488 C C . GLY B 1 82 ? -10.281 -4.965 -6.645 1 95.25 82 GLY B C 1
ATOM 1489 O O . GLY B 1 82 ? -9.688 -4.086 -7.273 1 95.25 82 GLY B O 1
ATOM 1490 N N . GLN B 1 83 ? -10.492 -4.867 -5.309 1 92.94 83 GLN B N 1
ATOM 1491 C CA . GLN B 1 83 ? -10.102 -3.678 -4.555 1 92.94 83 GLN B CA 1
ATOM 1492 C C . GLN B 1 83 ? -8.781 -3.895 -3.826 1 92.94 83 GLN B C 1
ATOM 1494 O O . GLN B 1 83 ? -8.578 -4.938 -3.201 1 92.94 83 GLN B O 1
ATOM 1499 N N . VAL B 1 84 ? -7.902 -2.908 -3.965 1 93.62 84 VAL B N 1
ATOM 1500 C CA . VAL B 1 84 ? -6.656 -2.971 -3.207 1 93.62 84 VAL B CA 1
ATOM 1501 C C . VAL B 1 84 ? -6.941 -2.754 -1.724 1 93.62 84 VAL B C 1
ATOM 1503 O O . VAL B 1 84 ? -7.418 -1.688 -1.325 1 93.62 84 VAL B O 1
ATOM 1506 N N . VAL B 1 85 ? -6.645 -3.74 -0.93 1 92.31 85 VAL B N 1
ATOM 1507 C CA . VAL B 1 85 ? -6.914 -3.611 0.499 1 92.31 85 VAL B CA 1
ATOM 1508 C C . VAL B 1 85 ? -5.598 -3.471 1.262 1 92.31 85 VAL B C 1
ATOM 1510 O O . VAL B 1 85 ? -5.594 -3.098 2.438 1 92.31 85 VAL B O 1
ATOM 1513 N N . SER B 1 86 ? -4.473 -3.824 0.579 1 91.44 86 SER B N 1
ATOM 1514 C CA . SER B 1 86 ? -3.139 -3.572 1.115 1 91.44 86 SER B CA 1
ATOM 1515 C C . SER B 1 86 ? -2.129 -3.336 -0.003 1 91.44 86 SER B C 1
ATOM 1517 O O . SER B 1 86 ? -2.211 -3.959 -1.063 1 91.44 86 SER B O 1
ATOM 1519 N N . HIS B 1 87 ? -1.276 -2.449 0.18 1 92.81 87 HIS B N 1
ATOM 1520 C CA . HIS B 1 87 ? -0.128 -2.127 -0.66 1 92.81 87 HIS B CA 1
ATOM 1521 C C . HIS B 1 87 ? 1.15 -2.033 0.166 1 92.81 87 HIS B C 1
ATOM 1523 O O . HIS B 1 87 ? 1.339 -1.076 0.92 1 92.81 87 HIS B O 1
ATOM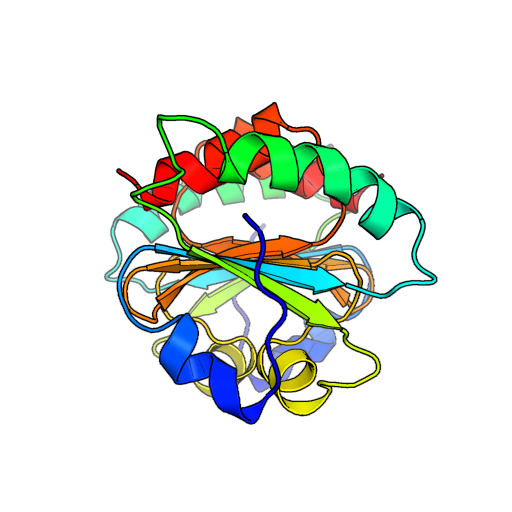 1529 N N . LEU B 1 88 ? 1.97 -3.062 0.027 1 92 88 LEU B N 1
ATOM 1530 C CA . LEU B 1 88 ? 3.145 -3.234 0.875 1 92 88 LEU B CA 1
ATOM 1531 C C . LEU B 1 88 ? 4.426 -3.045 0.072 1 92 88 LEU B C 1
ATOM 1533 O O . LEU B 1 88 ? 4.676 -3.773 -0.891 1 92 88 LEU B O 1
ATOM 1537 N N . VAL B 1 89 ? 5.215 -2.129 0.498 1 93 89 VAL B N 1
ATOM 1538 C CA . VAL B 1 89 ? 6.465 -1.874 -0.207 1 93 89 VAL B CA 1
ATOM 1539 C C . VAL B 1 89 ? 7.625 -2.504 0.558 1 93 89 VAL B C 1
ATOM 1541 O O . VAL B 1 89 ? 7.77 -2.297 1.766 1 93 89 VAL B O 1
ATOM 1544 N N . GLY B 1 90 ? 8.375 -3.354 -0.105 1 93.44 90 GLY B N 1
ATOM 1545 C CA . GLY B 1 90 ? 9.594 -3.896 0.475 1 93.44 90 GLY B CA 1
ATOM 1546 C C . GLY B 1 90 ? 9.391 -5.254 1.124 1 93.44 90 GLY B C 1
ATOM 1547 O O . GLY B 1 90 ? 8.266 -5.621 1.47 1 93.44 90 GLY B O 1
ATOM 1548 N N . ALA B 1 91 ? 10.453 -5.906 1.282 1 95.12 91 ALA B N 1
ATOM 1549 C CA . ALA B 1 91 ? 10.43 -7.207 1.946 1 95.12 91 ALA B CA 1
ATOM 1550 C C . ALA B 1 91 ? 10.016 -7.07 3.408 1 95.12 91 ALA B C 1
ATOM 1552 O O . ALA B 1 91 ? 10.156 -6 4.004 1 95.12 91 ALA B O 1
ATOM 1553 N N . ARG B 1 92 ? 9.414 -8.117 3.918 1 93.25 92 ARG B N 1
ATOM 1554 C CA . ARG B 1 92 ? 8.961 -8.156 5.305 1 93.25 92 ARG B CA 1
ATOM 1555 C C . ARG B 1 92 ? 8.938 -9.586 5.832 1 93.25 92 ARG B C 1
ATOM 1557 O O . ARG B 1 92 ? 8.828 -10.539 5.059 1 93.25 92 ARG B O 1
ATOM 1564 N N . PRO B 1 93 ? 9.094 -9.664 7.18 1 94.94 93 PRO B N 1
ATOM 1565 C CA . PRO B 1 93 ? 9.039 -11.016 7.746 1 94.94 93 PRO B CA 1
ATOM 1566 C C . PRO B 1 93 ? 7.664 -11.664 7.578 1 94.94 93 PRO B C 1
ATOM 1568 O O . PRO B 1 93 ? 6.66 -10.969 7.414 1 94.94 93 PRO B O 1
ATOM 1571 N N . LYS B 1 94 ? 7.672 -13 7.613 1 96.81 94 LYS B N 1
ATOM 1572 C CA . LYS B 1 94 ? 6.469 -13.789 7.363 1 96.81 94 LYS B CA 1
ATOM 1573 C C . LYS B 1 94 ? 5.332 -13.367 8.289 1 96.81 94 LYS B C 1
ATOM 1575 O O . LYS B 1 94 ? 4.207 -13.141 7.836 1 96.81 94 LYS B O 1
ATOM 1580 N N . PRO B 1 95 ? 5.578 -13.094 9.594 1 95.5 95 PRO B N 1
ATOM 1581 C CA . PRO B 1 95 ? 4.453 -12.727 10.461 1 95.5 95 PRO B CA 1
ATOM 1582 C C . PRO B 1 95 ? 3.822 -11.391 10.086 1 95.5 95 PRO B C 1
ATOM 1584 O O . PRO B 1 95 ? 2.6 -11.242 10.148 1 95.5 95 PRO B O 1
ATOM 1587 N N . ALA B 1 96 ? 4.637 -10.508 9.656 1 90.81 96 ALA B N 1
ATOM 1588 C CA . ALA B 1 96 ? 4.125 -9.195 9.266 1 90.81 96 ALA B CA 1
ATOM 1589 C C . ALA B 1 96 ? 3.293 -9.297 7.992 1 90.81 96 ALA B C 1
ATOM 1591 O O . ALA B 1 96 ? 2.236 -8.664 7.883 1 90.81 96 ALA B O 1
ATOM 1592 N N . PHE B 1 97 ? 3.746 -10.102 7.047 1 95.12 97 PHE B N 1
ATOM 1593 C CA . PHE B 1 97 ? 2.998 -10.312 5.812 1 95.12 97 PHE B CA 1
ATOM 1594 C C . PHE B 1 97 ? 1.668 -11 6.098 1 95.12 97 PHE B C 1
ATOM 1596 O O . PHE B 1 97 ? 0.626 -10.586 5.586 1 95.12 97 PHE B O 1
ATOM 1603 N N . GLU B 1 98 ? 1.77 -11.984 6.902 1 95.31 98 GLU B N 1
ATOM 1604 C CA . GLU B 1 98 ? 0.594 -12.789 7.223 1 95.31 98 GLU B CA 1
ATOM 1605 C C . GLU B 1 98 ? -0.469 -11.953 7.934 1 95.31 98 GLU B C 1
ATOM 1607 O O . GLU B 1 98 ? -1.666 -12.148 7.719 1 95.31 98 GLU B O 1
ATOM 1612 N N . ALA B 1 99 ? -0.083 -11.062 8.758 1 91.31 99 ALA B N 1
ATOM 1613 C CA . ALA B 1 99 ? -1.03 -10.195 9.445 1 91.31 99 ALA B CA 1
ATOM 1614 C C . ALA B 1 99 ? -1.841 -9.367 8.453 1 91.31 99 ALA B C 1
ATOM 1616 O O . ALA B 1 99 ? -3.055 -9.203 8.609 1 91.31 99 ALA B O 1
ATOM 1617 N N . GLU B 1 100 ? -1.185 -8.891 7.426 1 91.81 100 GLU B N 1
ATOM 1618 C CA . GLU B 1 100 ? -1.871 -8.133 6.387 1 91.81 100 GLU B CA 1
ATOM 1619 C C . GLU B 1 100 ? -2.816 -9.023 5.586 1 91.81 100 GLU B C 1
ATOM 1621 O O . GLU B 1 100 ? -3.928 -8.617 5.246 1 91.81 100 GLU B O 1
ATOM 1626 N N . LEU B 1 101 ? -2.309 -10.211 5.309 1 95.25 101 LEU B N 1
ATOM 1627 C CA . LEU B 1 101 ? -3.117 -11.172 4.566 1 95.25 101 LEU B CA 1
ATOM 1628 C C . LEU B 1 101 ? -4.375 -11.539 5.348 1 95.25 101 LEU B C 1
ATOM 1630 O O . LEU B 1 101 ? -5.469 -11.602 4.777 1 95.25 101 LEU B O 1
ATOM 1634 N N . GLN B 1 102 ? -4.238 -11.672 6.594 1 93.38 102 GLN B N 1
ATOM 1635 C CA . GLN B 1 102 ? -5.355 -12.055 7.449 1 93.38 102 GLN B CA 1
ATOM 1636 C C . GLN B 1 102 ? -6.414 -10.953 7.5 1 93.38 102 GLN B C 1
ATOM 1638 O O . GLN B 1 102 ? -7.609 -11.242 7.582 1 93.38 102 GLN B O 1
ATOM 1643 N N . LYS B 1 103 ? -5.988 -9.773 7.41 1 88.81 103 LYS B N 1
ATOM 1644 C CA . LYS B 1 103 ? -6.934 -8.664 7.383 1 88.81 103 LYS B CA 1
ATOM 1645 C C . LYS B 1 103 ? -7.879 -8.773 6.188 1 88.81 103 LYS B C 1
ATOM 1647 O O . LYS B 1 103 ? -9.047 -8.398 6.273 1 88.81 103 LYS B O 1
ATOM 1652 N N . ALA B 1 104 ? -7.371 -9.273 5.086 1 91.38 104 ALA B N 1
ATOM 1653 C CA . ALA B 1 104 ? -8.164 -9.398 3.863 1 91.38 104 ALA B CA 1
ATOM 1654 C C . ALA B 1 104 ? -9.148 -10.555 3.967 1 91.38 104 ALA B C 1
ATOM 1656 O O . ALA B 1 104 ? -10.148 -10.602 3.238 1 91.38 104 ALA B O 1
ATOM 1657 N N . LEU B 1 105 ? -8.781 -11.453 4.797 1 93.12 105 LEU B N 1
ATOM 1658 C CA . LEU B 1 105 ? -9.617 -12.641 4.941 1 93.12 105 LEU B CA 1
ATOM 1659 C C . LEU B 1 105 ? -10.742 -12.398 5.941 1 93.12 105 LEU B C 1
ATOM 1661 O O . LEU B 1 105 ? -11.727 -13.133 5.965 1 93.12 105 LEU B O 1
ATOM 1665 N N . ASP B 1 106 ? -10.516 -11.383 6.871 1 82.81 106 ASP B N 1
ATOM 1666 C CA . ASP B 1 106 ? -11.531 -11.047 7.859 1 82.81 106 ASP B CA 1
ATOM 1667 C C . ASP B 1 106 ? -12.664 -10.234 7.227 1 82.81 106 ASP B C 1
ATOM 1669 O O . ASP B 1 106 ? -13.836 -10.461 7.527 1 82.81 106 ASP B O 1
#

pLDDT: mean 96.28, std 2.83, range [82.69, 98.88]

Radius of gyration: 16.82 Å; Cα contacts (8 Å, |Δi|>4): 407; chains: 2; bounding box: 36×46×40 Å

Foldseek 3Di:
DEAEDAQVCVCVQPQAFKEKEWEDAPPDVQSVVCVVLVVCQCPDPVDVVRYHHYYYYCVHHVPVCVVVVPPAPGWMFIGHNHHTPDIDHTHDDSVVVVVSVVVNVD/DEAEDAQVCVCVQPQAFKEKEWEDAPPDVQSVVCVVLVVCQCPDPVDVVRYHHYYYYCVHHVPVCVVVVPPAPGWMFIGHNHHTPDIDHTHDDSVVVVVSVVVNVD

Secondary structure (DSSP, 8-state):
-EEE--GGGHHHHHSSSEEEEEEE-TT-HHHHHHHHHHHHHHHSTTTTTTEEEEEEETTT-HHHHHHTT--SSSEEEEEETTEEEEEEES---HHHHHHHHHHHH-/-EEE--GGGHHHHHSSSEEEEEEE-TT-HHHHHHHHHHHHHHHSTTTTTTEEEEEEETTT-HHHHHHTT--SSSEEEEEETTEEEEEEES---HHHHHHHHHHHH-

Organism: Lacticaseibacillus rhamnosus (strain LMS2-1) (NCBI:txid525361)

InterPro domains:
  IPR005746 Thioredoxin [PIRSF000077] (1-104)
  IPR013766 Thioredoxin domain [PF00085] (4-102)
  IPR013766 Thioredoxin domain [PS51352] (1-106)
  IPR036249 Thioredoxin-like superfamily [SSF52833] (2-105)

Nearest PDB structures (foldseek):
  1zzy-assembly2_B  TM=9.275E-01  e=2.093E-12  Escherichia coli
  2tir-assembly1_A  TM=9.165E-01  e=4.682E-12  Escherichia coli
  1f6m-assembly1_C  TM=9.111E-01  e=8.008E-12  Escherichia coli
  1keb-assembly2_B  TM=9.232E-01  e=1.120E-11  Escherichia coli
  6h7o-assembly2_F  TM=9.111E-01  e=1.120E-11  Escherichia coli K-12

Sequence (212 aa):
MIKEIHDQDFAKETDTGIAVVDFRADWCPPCRMMDPILKSLSEDANYKDKVNFVSLNVDNDKEIASQFQVQGIPTFLIKKDGQVVSHLVGARPKPAFEAELQKALDMIKEIHDQDFAKETDTGIAVVDFRADWCPPCRMMDPILKSLSEDANYKDKVNFVSLNVDNDKEIASQFQVQGIPTFLIKKDGQVVSHLVGARPKPAFEAELQKALD